Protein AF-D8Q9A6-F1 (afdb_monomer_lite)

Sequence (196 aa):
MPTKTSSRHLTTRQAVLAHVADAAHVALGASEAEQASKTTSPAKRRKKDLTESEIALRRAETARKRKDLSEKKLEDEKLETMNRLLKRKAGVGRGRKSAAAIAALAAGTPLGGESEVESAEREPEPATMYRWTSDANGIMFSVPLAVAPPEEAKPSQSKSCAVSGCAQPLKYRLVRDWTIGGCGLEHLRALEKGVV

Radius of gyration: 44.53 Å; chains: 1; bounding box: 81×49×144 Å

pLDDT: mean 72.41, std 19.14, range [34.25, 97.56]

Foldseek 3Di:
DDDDDDDDDDDPVRVVVVVVVPPPPPDPDDPDDPPPPPDDDDDDDPPDPDDPVRVVVVVVVVVVVVVVVVVVVVVVVVVVVVCCVVVVVVPVDDDDDPPVVVVCVVVPDDPDDDDPDDPPPPDPDFDQDWDWDQDPVGIDTDDTPVPPDPPPPPPPPQDAAPAPPGRHGFDDAAPVHRSHAHPDPVSRVCVVVVHD

InterPro domains:
  IPR006880 INO80 complex subunit B-like conserved region [PF04795] (54-144)
  IPR006880 INO80 complex subunit B-like conserved region [SM01406] (54-147)
  IPR029523 INO80 complex, subunit Ies2 [PTHR21561] (4-176)

Structure (mmCIF, N/CA/C/O backbone):
data_AF-D8Q9A6-F1
#
_entry.id   AF-D8Q9A6-F1
#
loop_
_atom_site.group_PDB
_atom_site.id
_atom_site.type_symbol
_atom_site.label_atom_id
_atom_site.label_alt_id
_atom_site.label_comp_id
_atom_site.label_asym_id
_atom_site.label_entity_id
_atom_site.label_seq_id
_atom_site.pdbx_PDB_ins_code
_atom_site.Cartn_x
_atom_site.Cartn_y
_atom_site.Cartn_z
_atom_site.occupancy
_atom_site.B_iso_or_equiv
_atom_site.auth_seq_id
_atom_site.auth_comp_id
_atom_site.auth_asym_id
_atom_site.auth_atom_id
_atom_site.pdbx_PDB_model_num
ATOM 1 N N . MET A 1 1 ? -4.238 -11.704 93.104 1.00 40.12 1 MET A N 1
ATOM 2 C CA . MET A 1 1 ? -3.402 -12.137 91.963 1.00 40.12 1 MET A CA 1
ATOM 3 C C . MET A 1 1 ? -4.140 -11.804 90.668 1.00 40.12 1 MET A C 1
ATOM 5 O O . MET A 1 1 ? -5.159 -12.435 90.423 1.00 40.12 1 MET A O 1
ATOM 9 N N . PRO A 1 2 ? -3.727 -10.789 89.889 1.00 47.72 2 PRO A N 1
ATOM 10 C CA . PRO A 1 2 ? -4.385 -10.459 88.624 1.00 47.72 2 PRO A CA 1
ATOM 11 C C . PRO A 1 2 ? -3.883 -11.360 87.483 1.00 47.72 2 PRO A C 1
ATOM 13 O O . PRO A 1 2 ? -2.680 -11.505 87.269 1.00 47.72 2 PRO A O 1
ATOM 16 N N . THR A 1 3 ? -4.808 -11.975 86.744 1.00 44.69 3 THR A N 1
ATOM 17 C CA . THR A 1 3 ? -4.522 -12.818 85.574 1.00 44.69 3 THR A CA 1
ATOM 18 C C . THR A 1 3 ? -4.203 -11.953 84.356 1.00 44.69 3 THR A C 1
ATOM 20 O O . THR A 1 3 ? -5.054 -11.214 83.863 1.00 44.69 3 THR A O 1
ATOM 23 N N . LYS A 1 4 ? -2.967 -12.053 83.866 1.00 47.12 4 LYS A N 1
ATOM 24 C CA . LYS A 1 4 ? -2.456 -11.340 82.689 1.00 47.12 4 LYS A CA 1
ATOM 25 C C . LYS A 1 4 ? -3.094 -11.916 81.418 1.00 47.12 4 LYS A C 1
ATOM 27 O O . LYS A 1 4 ? -2.793 -13.043 81.032 1.00 47.12 4 LYS A O 1
ATOM 32 N N . THR A 1 5 ? -3.976 -11.163 80.766 1.00 53.31 5 THR A N 1
ATOM 33 C CA . THR A 1 5 ? -4.514 -11.524 79.449 1.00 53.31 5 THR A CA 1
ATOM 34 C C . THR A 1 5 ? -3.424 -11.331 78.391 1.00 53.31 5 THR A C 1
ATOM 36 O O . THR A 1 5 ? -2.828 -10.264 78.255 1.00 53.31 5 THR A O 1
ATOM 39 N N . SER A 1 6 ? -3.104 -12.401 77.666 1.00 52.28 6 SER A N 1
ATOM 40 C CA . SER A 1 6 ? -2.143 -12.376 76.561 1.00 52.28 6 SER A CA 1
ATOM 41 C C . SER A 1 6 ? -2.801 -11.725 75.343 1.00 52.28 6 SER A C 1
ATOM 43 O O . SER A 1 6 ? -3.659 -12.333 74.699 1.00 52.28 6 SER A O 1
ATOM 45 N N . SER A 1 7 ? -2.428 -10.480 75.028 1.00 64.56 7 SER A N 1
ATOM 46 C CA . SER A 1 7 ? -2.828 -9.846 73.771 1.00 64.56 7 SER A CA 1
ATOM 47 C C . SER A 1 7 ? -2.061 -10.510 72.631 1.00 64.56 7 SER A C 1
ATOM 49 O O . SER A 1 7 ? -0.848 -10.333 72.498 1.00 64.56 7 SER A O 1
A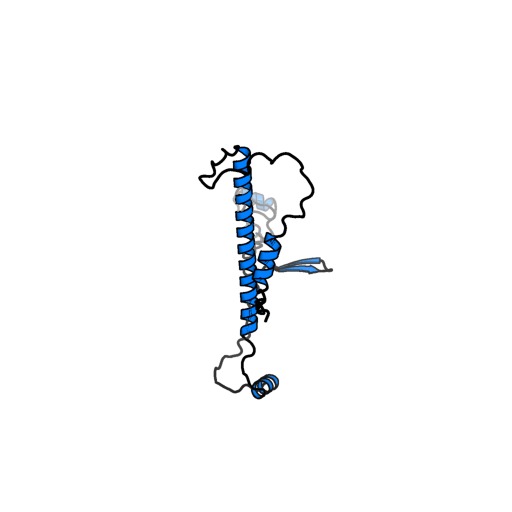TOM 51 N N . ARG A 1 8 ? -2.748 -11.301 71.808 1.00 72.00 8 ARG A N 1
ATOM 52 C CA . ARG A 1 8 ? -2.144 -11.842 70.589 1.00 72.00 8 ARG A CA 1
ATOM 53 C C . ARG A 1 8 ? -1.919 -10.687 69.615 1.00 72.00 8 ARG A C 1
ATOM 55 O O . ARG A 1 8 ? -2.858 -9.960 69.301 1.00 72.00 8 ARG A O 1
ATOM 62 N N . HIS A 1 9 ? -0.683 -10.520 69.156 1.00 73.62 9 HIS A N 1
ATOM 63 C CA . HIS A 1 9 ? -0.341 -9.528 68.140 1.00 73.62 9 HIS A CA 1
ATOM 64 C C . HIS A 1 9 ? -1.118 -9.825 66.852 1.00 73.62 9 HIS A C 1
ATOM 66 O O . HIS A 1 9 ? -1.016 -10.919 66.293 1.00 73.62 9 HIS A O 1
ATOM 72 N N . LEU A 1 10 ? -1.929 -8.865 66.407 1.00 83.00 10 LEU A N 1
ATOM 73 C CA . LEU A 1 10 ? -2.690 -8.977 65.168 1.00 83.00 10 LEU A CA 1
ATOM 74 C C . LEU A 1 10 ? -1.741 -8.932 63.972 1.00 83.00 10 LEU A C 1
ATOM 76 O O . LEU A 1 10 ? -0.826 -8.114 63.905 1.00 83.00 10 LEU A O 1
ATOM 80 N N . THR A 1 11 ? -1.987 -9.810 63.005 1.00 84.44 11 THR A N 1
ATOM 81 C CA . THR A 1 11 ? -1.283 -9.763 61.719 1.00 84.44 11 THR A CA 1
ATOM 82 C C . THR A 1 11 ? -1.690 -8.506 60.946 1.00 84.44 11 THR A C 1
ATOM 84 O O . THR A 1 11 ? -2.808 -8.010 61.099 1.00 84.44 11 THR A O 1
ATOM 87 N N . THR A 1 12 ? -0.822 -8.004 60.063 1.00 78.38 12 THR A N 1
ATOM 88 C CA . THR A 1 12 ? -1.047 -6.766 59.290 1.00 78.38 12 THR A CA 1
ATOM 89 C C . THR A 1 12 ? -2.408 -6.745 58.587 1.00 78.38 12 THR A C 1
ATOM 91 O O . THR A 1 12 ? -3.107 -5.737 58.601 1.00 78.38 12 THR A O 1
ATOM 94 N N . ARG A 1 13 ? -2.843 -7.888 58.039 1.00 74.56 13 ARG A N 1
ATOM 95 C CA . ARG A 1 13 ? -4.148 -8.028 57.375 1.00 74.56 13 ARG A CA 1
ATOM 96 C C . ARG A 1 13 ? -5.331 -7.885 58.341 1.00 74.56 13 ARG A C 1
ATOM 98 O O . ARG A 1 13 ? -6.354 -7.326 57.960 1.00 74.56 13 ARG A O 1
ATOM 105 N N . GLN A 1 14 ? -5.205 -8.381 59.571 1.00 81.44 14 GLN A N 1
ATOM 106 C CA . GLN A 1 14 ? -6.255 -8.270 60.588 1.00 81.44 14 GLN A CA 1
ATOM 107 C C . GLN A 1 14 ? -6.357 -6.844 61.145 1.00 81.44 14 GLN A C 1
ATOM 109 O O . GLN A 1 14 ? -7.465 -6.361 61.352 1.00 81.44 14 GLN A O 1
ATOM 114 N N . ALA A 1 15 ? -5.227 -6.152 61.315 1.00 79.50 15 ALA A N 1
ATOM 115 C CA . ALA A 1 15 ? -5.211 -4.753 61.744 1.00 79.50 15 ALA A CA 1
ATOM 116 C C . ALA A 1 15 ? -5.882 -3.825 60.712 1.00 79.50 15 ALA A C 1
ATOM 118 O O . ALA A 1 15 ? -6.693 -2.978 61.073 1.00 79.50 15 ALA A O 1
ATOM 119 N N . VAL A 1 16 ? -5.616 -4.035 59.417 1.00 78.31 16 VAL A N 1
ATOM 120 C CA . VAL A 1 16 ? -6.246 -3.262 58.332 1.00 78.31 16 VAL A CA 1
ATOM 121 C C . VAL A 1 16 ? -7.763 -3.465 58.298 1.00 78.31 16 VAL A C 1
ATOM 123 O O . VAL A 1 16 ? -8.505 -2.496 58.174 1.00 78.31 16 VAL A O 1
ATOM 126 N N . LEU A 1 17 ? -8.246 -4.702 58.453 1.00 74.75 17 LEU A N 1
ATOM 127 C CA . LEU A 1 17 ? -9.688 -4.976 58.484 1.00 74.75 17 LEU A CA 1
ATOM 128 C C . LEU A 1 17 ? -10.384 -4.344 59.699 1.00 74.75 17 LEU A C 1
ATOM 130 O O . LEU A 1 17 ? -11.515 -3.885 59.565 1.00 74.75 17 LEU A O 1
ATOM 134 N N . ALA A 1 18 ? -9.713 -4.282 60.852 1.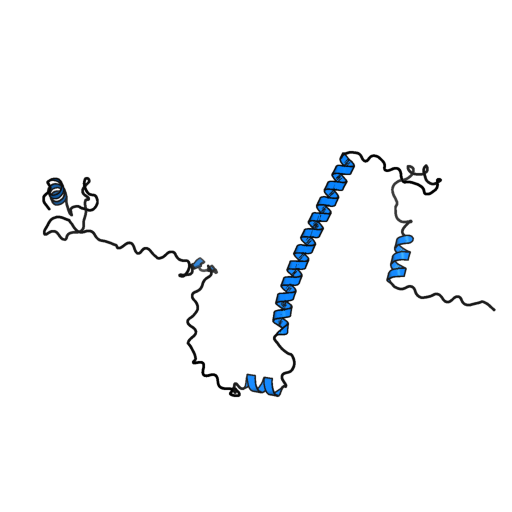00 74.25 18 ALA A N 1
ATOM 135 C CA . ALA A 1 18 ? -10.239 -3.610 62.039 1.00 74.25 18 ALA A CA 1
ATOM 136 C C . ALA A 1 18 ? -10.353 -2.089 61.832 1.00 74.25 18 ALA A C 1
ATOM 138 O O . ALA A 1 18 ? -11.397 -1.511 62.115 1.00 74.25 18 ALA A O 1
ATOM 139 N N . HIS A 1 19 ? -9.337 -1.454 61.236 1.00 68.56 19 HIS A N 1
ATOM 140 C CA . HIS A 1 19 ? -9.386 -0.023 60.911 1.00 68.56 19 HIS A CA 1
ATOM 141 C C . HIS A 1 19 ? -10.466 0.337 59.882 1.00 68.56 19 HIS A C 1
ATOM 143 O O . HIS A 1 19 ? -11.046 1.417 59.958 1.00 68.56 19 HIS A O 1
ATOM 149 N N . VAL A 1 20 ? -10.770 -0.557 58.937 1.00 65.75 20 VAL A N 1
ATOM 150 C CA . VAL A 1 20 ? -11.849 -0.343 57.956 1.00 65.75 20 VAL A CA 1
ATOM 151 C C . VAL A 1 20 ? -13.237 -0.458 58.599 1.00 65.75 20 VAL A C 1
ATOM 153 O O . VAL A 1 20 ? -14.161 0.223 58.163 1.00 65.75 20 VAL A O 1
ATOM 156 N N . ALA A 1 21 ? -13.394 -1.278 59.642 1.00 61.78 21 ALA A N 1
ATOM 157 C CA . ALA A 1 21 ? -14.661 -1.411 60.361 1.00 61.78 21 ALA A CA 1
ATOM 158 C C . ALA A 1 21 ? -14.969 -0.208 61.280 1.00 61.78 21 ALA A C 1
ATOM 160 O O . ALA A 1 21 ? -16.141 0.104 61.473 1.00 61.78 21 ALA A O 1
ATOM 161 N N . ASP A 1 22 ? -13.943 0.486 61.787 1.00 52.94 22 ASP A N 1
ATOM 162 C CA . ASP A 1 22 ? -14.079 1.648 62.688 1.00 52.94 22 ASP A CA 1
ATOM 163 C C . ASP A 1 22 ? -14.126 3.014 61.973 1.00 52.94 22 ASP A C 1
ATOM 165 O O . ASP A 1 22 ? -14.318 4.052 62.607 1.00 52.94 22 ASP A O 1
ATOM 169 N N . ALA A 1 23 ? -14.007 3.055 60.642 1.00 57.72 23 ALA A N 1
ATOM 170 C CA . ALA A 1 23 ? -14.047 4.290 59.849 1.00 57.72 23 ALA A CA 1
ATOM 171 C C . ALA A 1 23 ? -15.465 4.898 59.703 1.00 57.72 23 ALA A C 1
ATOM 173 O O . ALA A 1 23 ? -15.797 5.499 58.683 1.00 57.72 23 ALA A O 1
ATOM 174 N N . ALA A 1 24 ? -16.315 4.760 60.723 1.00 57.88 24 ALA A N 1
ATOM 175 C CA . ALA A 1 24 ? -17.685 5.272 60.749 1.00 57.88 24 ALA A CA 1
ATOM 176 C C . ALA A 1 24 ? -17.805 6.740 61.220 1.00 57.88 24 ALA A C 1
ATOM 178 O O . ALA A 1 24 ? -18.918 7.228 61.394 1.00 57.88 24 ALA A O 1
ATOM 179 N N . HIS A 1 25 ? -16.694 7.465 61.412 1.00 52.44 25 HIS A N 1
ATOM 180 C CA . HIS A 1 25 ? -16.712 8.803 62.029 1.00 52.44 25 HIS A CA 1
ATOM 181 C C . HIS A 1 25 ? -16.153 9.960 61.183 1.00 52.44 25 HIS A C 1
ATOM 183 O O . HIS A 1 25 ? -16.013 11.065 61.699 1.00 52.44 25 HIS A O 1
ATOM 189 N N . VAL A 1 26 ? -15.903 9.776 59.881 1.00 53.00 26 VAL A N 1
ATOM 190 C CA . VAL A 1 26 ? -15.543 10.898 58.987 1.00 53.00 26 VAL A CA 1
ATOM 191 C C . VAL A 1 26 ? -16.448 10.917 57.756 1.00 53.00 26 VAL A C 1
ATOM 193 O O . VAL A 1 26 ? -16.057 10.552 56.653 1.00 53.00 26 VAL A O 1
ATOM 196 N N . ALA A 1 27 ? -17.687 11.354 57.964 1.00 45.69 27 ALA A N 1
ATOM 197 C CA . ALA A 1 27 ? -18.563 11.852 56.911 1.00 45.69 27 ALA A CA 1
ATOM 198 C C . ALA A 1 27 ? -19.368 13.027 57.485 1.00 45.69 27 ALA A C 1
ATOM 200 O O . ALA A 1 27 ? -20.416 12.847 58.099 1.00 45.69 27 ALA A O 1
ATOM 201 N N . LEU A 1 28 ? -18.837 14.241 57.335 1.00 44.66 28 LEU A N 1
ATOM 202 C CA . LEU A 1 28 ? -19.598 15.471 57.534 1.00 44.66 28 LEU A CA 1
ATOM 203 C C . LEU A 1 28 ? -20.289 15.810 56.210 1.00 44.66 28 LEU A C 1
ATOM 205 O O . LEU A 1 28 ? -19.609 16.097 55.227 1.00 44.66 28 LEU A O 1
ATOM 209 N N . GLY A 1 29 ? -21.626 15.779 56.200 1.00 39.69 29 GLY A N 1
ATOM 210 C CA . GLY A 1 29 ? -22.439 16.359 55.126 1.00 39.69 29 GLY A CA 1
ATOM 211 C C . GLY A 1 29 ? -23.649 15.530 54.694 1.00 39.69 29 GLY A C 1
ATOM 212 O O . GLY A 1 29 ? -23.619 14.967 53.608 1.00 39.69 29 GLY A O 1
ATOM 213 N N . ALA A 1 30 ? -24.691 15.469 55.533 1.00 39.19 30 ALA A N 1
ATOM 214 C CA . ALA A 1 30 ? -26.118 15.381 55.165 1.00 39.19 30 ALA A CA 1
ATOM 215 C C . ALA A 1 30 ? -26.929 15.032 56.423 1.00 39.19 30 ALA A C 1
ATOM 217 O O . ALA A 1 30 ? -27.135 13.866 56.763 1.00 39.19 30 ALA A O 1
ATOM 218 N N . SER A 1 31 ? -27.339 16.058 57.158 1.00 44.91 31 SER A N 1
ATOM 219 C CA . SER A 1 31 ? -28.266 15.936 58.273 1.00 44.91 31 SER A CA 1
ATOM 220 C C . SER A 1 31 ? -29.674 15.549 57.771 1.00 44.91 31 SER A C 1
ATOM 222 O O . SER A 1 31 ? -30.119 15.987 56.715 1.00 44.91 31 SER A O 1
ATOM 224 N N . GLU A 1 32 ? -30.362 14.716 58.562 1.00 41.66 32 GLU A N 1
ATOM 225 C CA . GLU A 1 32 ? -31.830 14.718 58.758 1.00 41.66 32 GLU A CA 1
ATOM 226 C C . GLU A 1 32 ? -32.787 13.935 57.831 1.00 41.66 32 GLU A C 1
ATOM 228 O O . GLU A 1 32 ? -33.990 13.995 58.068 1.00 41.66 32 GLU A O 1
ATOM 233 N N . ALA A 1 33 ? -32.340 13.095 56.888 1.00 39.03 33 ALA A N 1
ATOM 234 C CA . ALA A 1 33 ? -33.282 12.326 56.038 1.00 39.03 33 ALA A CA 1
ATOM 235 C C . ALA A 1 33 ? -33.427 10.809 56.328 1.00 39.03 33 ALA A C 1
ATOM 237 O O . ALA A 1 33 ? -34.293 10.167 55.738 1.00 39.03 33 ALA A O 1
ATOM 238 N N . GLU A 1 34 ? -32.644 10.201 57.230 1.00 39.91 34 GLU A N 1
ATOM 239 C CA . GLU A 1 34 ? -32.650 8.730 57.425 1.00 39.91 34 GLU A CA 1
ATOM 240 C C . GLU A 1 34 ? -32.836 8.260 58.885 1.00 39.91 34 GLU A C 1
ATOM 242 O O . GLU A 1 34 ? -32.292 7.242 59.308 1.00 39.91 34 GLU A O 1
ATOM 247 N N . GLN A 1 35 ? -33.663 8.951 59.676 1.00 41.34 35 GLN A N 1
ATOM 248 C CA . GLN A 1 35 ? -34.130 8.456 60.985 1.00 41.34 35 GLN A CA 1
ATOM 249 C C . GLN A 1 35 ? -35.550 7.863 60.905 1.00 41.34 35 GLN A C 1
ATOM 251 O O . GLN A 1 35 ? -36.431 8.244 61.665 1.00 41.34 35 GLN A O 1
ATOM 256 N N . ALA A 1 36 ? -35.806 6.938 59.971 1.00 44.62 36 ALA A N 1
ATOM 257 C CA . ALA A 1 36 ? -37.128 6.294 59.866 1.00 44.62 36 ALA A CA 1
ATOM 258 C C . ALA A 1 36 ? -37.126 4.801 59.481 1.00 44.62 36 ALA A C 1
ATOM 260 O O . ALA A 1 36 ? -38.184 4.254 59.186 1.00 44.62 36 ALA A O 1
ATOM 261 N N . SER A 1 37 ? -35.987 4.096 59.471 1.00 48.34 37 SER A N 1
ATOM 262 C CA . SER A 1 37 ? -35.978 2.698 58.985 1.00 48.34 37 SER A CA 1
ATOM 263 C C . SER A 1 37 ? -35.098 1.709 59.753 1.00 48.34 37 SER A C 1
ATOM 265 O O . SER A 1 37 ? -34.953 0.561 59.332 1.00 48.34 37 SER A O 1
ATOM 267 N N . LYS A 1 38 ? -34.545 2.088 60.911 1.00 46.34 38 LYS A N 1
ATOM 268 C CA . LYS A 1 38 ? -33.627 1.225 61.672 1.00 46.34 38 LYS A CA 1
ATOM 269 C C . LYS A 1 38 ? -34.277 0.533 62.874 1.00 46.34 38 LYS A C 1
ATOM 271 O O . LYS A 1 38 ? -33.692 0.519 63.945 1.00 46.34 38 LYS A O 1
ATOM 276 N N . THR A 1 39 ? -35.450 -0.079 62.700 1.00 44.44 39 THR A N 1
ATOM 277 C CA . THR A 1 39 ? -36.029 -1.020 63.685 1.00 44.44 39 THR A CA 1
ATOM 278 C C . THR A 1 39 ? -36.953 -2.072 63.046 1.00 44.44 39 THR A C 1
ATOM 280 O O . THR A 1 39 ? -38.112 -2.186 63.427 1.00 44.44 39 THR A O 1
ATOM 283 N N . THR A 1 40 ? -36.493 -2.914 62.104 1.00 40.34 40 THR A N 1
ATOM 284 C CA . THR A 1 40 ? -37.126 -4.246 61.914 1.00 40.34 40 THR A CA 1
ATOM 285 C C . THR A 1 40 ? -36.191 -5.287 61.273 1.00 40.34 40 THR A C 1
ATOM 287 O O . THR A 1 40 ? -35.406 -4.985 60.381 1.00 40.34 40 THR A O 1
ATOM 290 N N . SER A 1 41 ? -36.306 -6.513 61.789 1.00 35.53 41 SER A N 1
ATOM 291 C CA . SER A 1 41 ? -35.570 -7.773 61.578 1.00 35.53 41 SER A CA 1
ATOM 292 C C . SER A 1 41 ? -35.212 -8.225 60.138 1.00 35.53 41 SER A C 1
ATOM 294 O O . SER A 1 41 ? -35.770 -7.736 59.155 1.00 35.53 41 SER A O 1
ATOM 296 N N . PRO A 1 42 ? -34.313 -9.230 59.987 1.00 45.97 42 PRO A N 1
ATOM 297 C CA . PRO A 1 42 ? -33.709 -9.629 58.721 1.00 45.97 42 PRO A CA 1
ATOM 298 C C . PRO A 1 42 ? -34.569 -10.668 57.987 1.00 45.97 42 PRO A C 1
ATOM 300 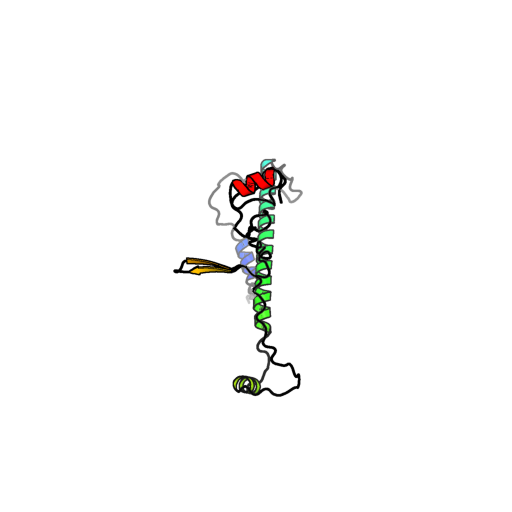O O . PRO A 1 42 ? -34.394 -11.869 58.153 1.00 45.97 42 PRO A O 1
ATOM 303 N N . ALA A 1 43 ? -35.479 -10.233 57.118 1.00 44.16 43 ALA A N 1
ATOM 304 C CA . ALA A 1 43 ? -36.093 -11.133 56.141 1.00 44.16 43 ALA A CA 1
ATOM 305 C C . ALA A 1 43 ? -36.525 -10.375 54.880 1.00 44.16 43 ALA A C 1
ATOM 307 O O . ALA A 1 43 ? -37.323 -9.450 54.936 1.00 44.16 43 ALA A O 1
ATOM 308 N N . LYS A 1 44 ? -35.986 -10.811 53.732 1.00 48.53 44 LYS A N 1
ATOM 309 C CA . LYS A 1 44 ? -36.302 -10.370 52.359 1.00 48.53 44 LYS A CA 1
ATOM 310 C C . LYS A 1 44 ? -36.259 -8.853 52.132 1.00 48.53 44 LYS A C 1
ATOM 312 O O . LYS A 1 44 ? -37.267 -8.156 52.177 1.00 48.53 44 LYS A O 1
ATOM 317 N N . ARG A 1 45 ? -35.089 -8.379 51.690 1.00 54.28 45 ARG A N 1
ATOM 318 C CA . ARG A 1 45 ? -34.958 -7.108 50.962 1.00 54.28 45 ARG A CA 1
ATOM 319 C C . ARG A 1 45 ? -35.889 -7.142 49.742 1.00 54.28 45 ARG A C 1
ATOM 321 O O . ARG A 1 45 ? -35.577 -7.782 48.737 1.00 54.28 45 ARG A O 1
ATOM 328 N N . ARG A 1 46 ? -37.047 -6.490 49.854 1.00 56.44 46 ARG A N 1
ATOM 329 C CA . ARG A 1 46 ? -37.911 -6.129 48.726 1.00 56.44 46 ARG A CA 1
ATOM 330 C C . ARG A 1 46 ? -37.045 -5.295 47.781 1.00 56.44 46 ARG A C 1
ATOM 332 O O . ARG A 1 46 ? -36.531 -4.250 48.174 1.00 56.44 46 ARG A O 1
ATOM 339 N N . LYS A 1 47 ? -36.772 -5.820 46.587 1.00 63.22 47 LYS A N 1
ATOM 340 C CA . LYS A 1 47 ? -36.041 -5.082 45.555 1.00 63.22 47 LYS A CA 1
ATOM 341 C C . LYS A 1 47 ? -36.957 -3.935 45.142 1.00 63.22 47 LYS A C 1
ATOM 343 O O . LYS A 1 47 ? -38.077 -4.197 44.728 1.00 63.22 47 LYS A O 1
ATOM 348 N N . LYS A 1 48 ? -36.511 -2.699 45.361 1.00 72.38 48 LYS A N 1
ATOM 349 C CA . LYS A 1 48 ? -37.156 -1.511 44.800 1.00 72.38 48 LYS A CA 1
ATOM 350 C C . LYS A 1 48 ? -37.128 -1.682 43.280 1.00 72.38 48 LYS A C 1
ATOM 352 O O . LYS A 1 48 ? -36.072 -2.047 42.756 1.00 72.38 48 LYS A O 1
ATOM 357 N N . ASP A 1 49 ? -38.264 -1.495 42.616 1.00 66.62 49 ASP A N 1
ATOM 358 C CA . ASP A 1 49 ? -38.322 -1.481 41.157 1.00 66.62 49 ASP A CA 1
ATOM 359 C C . ASP A 1 49 ? -37.466 -0.301 40.690 1.00 66.62 49 ASP A C 1
ATOM 361 O O . ASP A 1 49 ? -37.820 0.860 40.884 1.00 66.62 49 ASP A O 1
ATOM 365 N N . LEU A 1 50 ? -36.257 -0.613 40.215 1.00 62.00 50 LEU A N 1
ATOM 366 C CA . LEU A 1 50 ? -35.290 0.380 39.758 1.00 62.00 50 LEU A CA 1
ATOM 367 C C . LEU A 1 50 ? -35.887 1.086 38.544 1.00 62.00 50 LEU A C 1
ATOM 369 O O . LEU A 1 50 ? -36.406 0.431 37.636 1.00 62.00 50 LEU A O 1
ATOM 373 N N . THR A 1 51 ? -35.788 2.410 38.524 1.00 80.69 51 THR A N 1
ATOM 374 C CA . THR A 1 51 ? -36.188 3.212 37.368 1.00 80.69 51 THR A CA 1
ATOM 375 C C . THR A 1 51 ? -35.405 2.759 36.129 1.00 80.69 51 THR A C 1
ATOM 377 O O . THR A 1 51 ? -34.268 2.284 36.221 1.00 80.69 51 THR A O 1
ATOM 380 N N . GLU A 1 52 ? -36.003 2.875 34.942 1.00 80.12 52 GLU A N 1
ATOM 381 C CA . GLU A 1 52 ? -35.357 2.460 33.686 1.00 80.12 52 GLU A CA 1
ATOM 382 C C . GLU A 1 52 ? -33.982 3.133 33.493 1.00 80.12 52 GLU A C 1
ATOM 384 O O . GLU A 1 52 ? -33.030 2.507 33.017 1.00 80.12 52 GLU A O 1
ATOM 389 N N . SER A 1 53 ? -33.844 4.372 33.974 1.00 78.81 53 SER A N 1
ATOM 390 C CA . SER A 1 53 ? -32.594 5.133 33.994 1.00 78.81 53 SER A CA 1
ATOM 391 C C . SER A 1 53 ? -31.523 4.514 34.903 1.00 78.81 53 SER A C 1
ATOM 393 O O . SER A 1 53 ? -30.369 4.396 34.492 1.00 78.81 53 SER A O 1
ATOM 395 N N . GLU A 1 54 ? -31.870 4.044 36.101 1.00 83.12 54 GLU A N 1
ATOM 396 C CA . GLU A 1 54 ? -30.934 3.363 37.007 1.00 83.12 54 GLU A CA 1
ATOM 397 C C . GLU A 1 54 ? -30.464 2.012 36.447 1.00 83.12 54 GLU A C 1
ATOM 399 O O . GLU A 1 54 ? -29.292 1.641 36.583 1.00 83.12 54 GLU A O 1
ATOM 404 N N . ILE A 1 55 ? -31.348 1.281 35.759 1.00 83.38 55 ILE A N 1
ATOM 405 C CA . ILE A 1 55 ? -30.991 0.030 35.074 1.00 83.38 55 ILE A CA 1
ATOM 406 C C . ILE A 1 55 ? -30.035 0.316 33.909 1.00 83.38 55 ILE A C 1
ATOM 408 O O . ILE A 1 55 ? -29.048 -0.410 33.737 1.00 83.38 55 ILE A O 1
ATOM 412 N N . ALA A 1 56 ? -30.286 1.373 33.133 1.00 82.50 56 ALA A N 1
ATOM 413 C CA . ALA A 1 56 ? -29.407 1.800 32.048 1.00 82.50 56 ALA A CA 1
ATOM 414 C C . ALA A 1 56 ? -28.017 2.202 32.566 1.00 82.50 56 ALA A C 1
ATOM 416 O O . ALA A 1 56 ? -27.007 1.739 32.030 1.00 82.50 56 ALA A O 1
ATOM 417 N N . LEU A 1 57 ? -27.948 2.965 33.662 1.00 85.12 57 LEU A N 1
ATOM 418 C CA . LEU A 1 57 ? -26.684 3.344 34.299 1.00 85.12 57 LEU A CA 1
ATOM 419 C C . LEU A 1 57 ? -25.910 2.121 34.799 1.00 85.12 57 LEU A C 1
ATOM 421 O O . LEU A 1 57 ? -24.715 1.992 34.535 1.00 85.12 57 LEU A O 1
ATOM 425 N N . ARG A 1 58 ? -26.589 1.158 35.429 1.00 85.06 58 ARG A N 1
ATOM 426 C CA . ARG A 1 58 ? -25.954 -0.082 35.899 1.00 85.06 58 ARG A CA 1
ATOM 427 C C . ARG A 1 58 ? -25.445 -0.958 34.747 1.00 85.06 58 ARG A C 1
ATOM 429 O O . ARG A 1 58 ? -24.389 -1.589 34.856 1.00 85.06 58 ARG A O 1
ATOM 436 N N . ARG A 1 59 ? -26.160 -0.999 33.618 1.00 91.06 59 ARG A N 1
ATOM 437 C CA . ARG A 1 59 ? -25.703 -1.678 32.390 1.00 91.06 59 ARG A CA 1
ATOM 438 C C . ARG A 1 59 ? -24.502 -0.965 31.764 1.00 91.06 59 ARG A C 1
ATOM 440 O O . ARG A 1 59 ? -23.547 -1.632 31.375 1.00 91.06 59 ARG A O 1
ATOM 447 N N . ALA A 1 60 ? -24.500 0.365 31.728 1.00 88.56 60 ALA A N 1
ATOM 448 C CA . ALA A 1 60 ? -23.375 1.149 31.225 1.00 88.56 60 ALA A CA 1
ATOM 449 C C . ALA A 1 60 ? -22.121 0.989 32.103 1.00 88.56 60 ALA A C 1
ATOM 451 O O . ALA A 1 60 ? -21.024 0.785 31.586 1.00 88.56 60 ALA A O 1
ATOM 452 N N . GLU A 1 61 ? -22.277 1.003 33.427 1.00 92.69 61 GLU A N 1
ATOM 453 C CA . GLU A 1 61 ? -21.171 0.817 34.368 1.00 92.69 61 GLU A CA 1
ATOM 454 C C . GLU A 1 61 ? -20.577 -0.598 34.269 1.00 92.69 61 GLU A C 1
ATOM 456 O O . GLU A 1 61 ? -19.359 -0.767 34.232 1.00 92.69 61 GLU A O 1
ATOM 461 N N . THR A 1 62 ? -21.419 -1.632 34.158 1.00 91.62 62 THR A N 1
ATOM 462 C CA . THR A 1 62 ? -20.936 -3.009 33.943 1.00 91.62 62 THR A CA 1
ATOM 463 C C . THR A 1 62 ? -20.273 -3.186 32.579 1.00 91.62 62 THR A C 1
ATOM 465 O O . THR A 1 62 ? -19.291 -3.920 32.485 1.00 91.62 62 THR A O 1
ATOM 468 N N . ALA A 1 63 ? -20.746 -2.496 31.538 1.00 92.19 63 ALA A N 1
ATOM 469 C CA . ALA A 1 63 ? -20.091 -2.479 30.235 1.00 92.19 63 ALA A CA 1
ATOM 470 C C . ALA A 1 63 ? -18.706 -1.818 30.298 1.00 92.19 63 ALA A C 1
ATOM 472 O O . ALA A 1 63 ? -17.761 -2.374 29.744 1.00 92.19 63 ALA A O 1
ATOM 473 N N . ARG A 1 64 ? -18.560 -0.694 31.016 1.00 93.25 64 ARG A N 1
ATOM 474 C CA . ARG A 1 64 ? -17.252 -0.059 31.260 1.00 93.25 64 ARG A CA 1
ATOM 475 C C . ARG A 1 64 ? -16.312 -0.997 32.009 1.00 93.25 64 ARG A C 1
ATOM 477 O O . ARG A 1 64 ? -15.271 -1.345 31.476 1.00 93.25 64 ARG A O 1
ATOM 484 N N . LYS A 1 65 ? -16.753 -1.556 33.141 1.00 96.31 65 LYS A N 1
ATOM 485 C CA . LYS A 1 65 ? -15.956 -2.526 33.914 1.00 96.31 65 LYS A CA 1
ATOM 486 C C . LYS A 1 65 ? -15.502 -3.720 33.074 1.00 96.31 65 LYS A C 1
ATOM 488 O O . LYS A 1 65 ? -14.388 -4.197 33.245 1.00 96.31 65 LYS A O 1
ATOM 493 N N . ARG A 1 66 ? -16.349 -4.229 32.171 1.00 94.38 66 ARG A N 1
ATOM 494 C CA . ARG A 1 66 ? -15.972 -5.324 31.262 1.00 94.38 66 ARG A CA 1
ATOM 495 C C . ARG A 1 66 ? -14.903 -4.899 30.254 1.00 94.38 66 ARG A C 1
ATOM 497 O O . ARG A 1 66 ? -13.990 -5.687 30.027 1.00 94.38 66 ARG A O 1
ATOM 504 N N . LYS A 1 67 ? -15.006 -3.693 29.685 1.00 95.81 67 LYS A N 1
ATOM 505 C CA . LYS A 1 67 ? -13.997 -3.135 28.771 1.00 95.81 67 LYS A CA 1
ATOM 506 C C . LYS A 1 67 ? -12.665 -2.923 29.487 1.00 95.81 67 LYS A C 1
ATOM 508 O O . LYS A 1 67 ? -11.673 -3.499 29.054 1.00 95.81 67 LYS A O 1
ATOM 513 N N . ASP A 1 68 ? -12.676 -2.264 30.642 1.00 96.25 68 ASP A N 1
ATOM 514 C CA . ASP A 1 68 ? -11.471 -2.006 31.441 1.00 96.25 68 ASP A CA 1
ATOM 515 C C . ASP A 1 68 ? -10.777 -3.319 31.848 1.00 96.25 68 ASP A C 1
ATOM 517 O O . ASP A 1 68 ? -9.558 -3.452 31.776 1.00 96.25 68 ASP A O 1
ATOM 521 N N . LEU A 1 69 ? -11.555 -4.343 32.230 1.00 95.88 69 LEU A N 1
ATOM 522 C CA . LEU A 1 69 ? -11.014 -5.671 32.538 1.00 95.88 69 LEU A CA 1
ATOM 523 C C . LEU A 1 69 ? -10.423 -6.370 31.309 1.00 95.88 69 LEU A C 1
ATOM 525 O O . LEU A 1 69 ? -9.451 -7.108 31.454 1.00 95.88 69 LEU A O 1
ATOM 529 N N . SER A 1 70 ? -11.012 -6.196 30.124 1.00 95.75 70 SER A N 1
ATOM 530 C CA . SER A 1 70 ? -10.463 -6.768 28.890 1.00 95.75 70 SER A CA 1
ATOM 531 C C . SER A 1 70 ? -9.188 -6.059 28.438 1.00 95.75 70 SER A C 1
ATOM 533 O O . SER A 1 70 ? -8.241 -6.731 28.043 1.00 95.75 70 SER A O 1
ATOM 535 N N . GLU A 1 71 ? -9.130 -4.733 28.569 1.00 94.69 71 GLU A N 1
ATOM 536 C CA . GLU A 1 71 ? -7.944 -3.934 28.255 1.00 94.69 71 GLU A CA 1
ATOM 537 C C . GLU A 1 71 ? -6.800 -4.276 29.206 1.00 94.69 71 GLU A C 1
ATOM 539 O O . GLU A 1 71 ? -5.708 -4.602 28.748 1.00 94.69 71 GLU A O 1
ATOM 544 N N . LYS A 1 72 ? -7.078 -4.357 30.513 1.00 97.31 72 LYS A N 1
ATOM 545 C CA . LYS A 1 72 ? -6.085 -4.777 31.505 1.00 97.31 72 LYS A CA 1
ATOM 546 C C . LYS A 1 72 ? -5.532 -6.178 31.230 1.00 97.31 72 LYS A C 1
ATOM 548 O O . LYS A 1 72 ? -4.327 -6.378 31.303 1.00 97.31 72 LYS A O 1
ATOM 553 N N . LYS A 1 73 ? -6.385 -7.148 30.875 1.00 97.56 73 LYS A N 1
ATOM 554 C CA . LYS A 1 73 ? -5.924 -8.498 30.496 1.00 97.56 73 LYS A CA 1
ATOM 555 C C . LYS A 1 73 ? -5.013 -8.468 29.272 1.00 97.56 73 LYS A C 1
ATOM 557 O O . LYS A 1 73 ? -3.996 -9.146 29.254 1.00 97.56 73 LYS A O 1
ATOM 562 N N . LEU A 1 74 ? -5.360 -7.663 28.273 1.00 96.56 74 LEU A N 1
ATOM 563 C CA . LEU A 1 74 ? -4.573 -7.521 27.053 1.00 96.56 74 LEU A CA 1
ATOM 564 C C . LEU A 1 74 ? -3.226 -6.823 27.320 1.00 96.56 74 LEU A C 1
ATOM 566 O O . LEU A 1 74 ? -2.217 -7.168 26.708 1.00 96.56 74 LEU A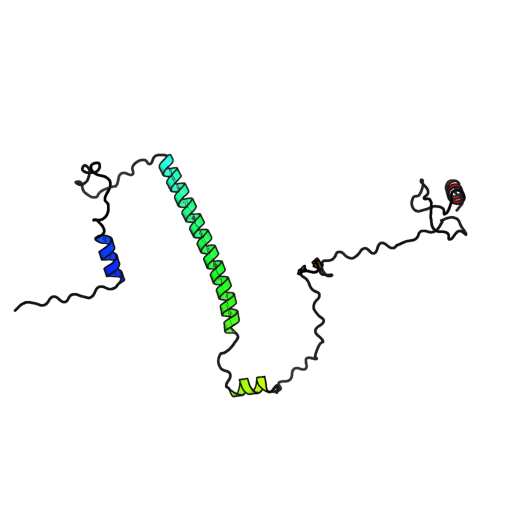 O 1
ATOM 570 N N . GLU A 1 75 ? -3.179 -5.861 28.241 1.00 96.50 75 GLU A N 1
ATOM 571 C CA . GLU A 1 75 ? -1.934 -5.257 28.728 1.00 96.50 75 GLU A CA 1
ATOM 572 C C . GLU A 1 75 ? -1.076 -6.256 29.509 1.00 96.50 75 GLU A C 1
ATOM 574 O O . GLU A 1 75 ? 0.119 -6.360 29.240 1.00 96.50 75 GLU A O 1
ATOM 579 N N . ASP A 1 76 ? -1.676 -7.041 30.405 1.00 95.88 76 ASP A N 1
ATOM 580 C CA . ASP A 1 76 ? -0.983 -8.093 31.151 1.00 95.88 76 ASP A CA 1
ATOM 581 C C . ASP A 1 76 ? -0.396 -9.154 30.196 1.00 95.88 76 ASP A C 1
ATOM 583 O O . ASP A 1 76 ? 0.763 -9.536 30.346 1.00 95.88 76 ASP A O 1
ATOM 587 N N . GLU A 1 77 ? -1.123 -9.559 29.148 1.00 96.44 77 GLU A N 1
ATOM 588 C CA . GLU A 1 77 ? -0.625 -10.457 28.093 1.00 96.44 77 GLU A CA 1
ATOM 589 C C . GLU A 1 77 ? 0.532 -9.831 27.290 1.00 96.44 77 GLU A C 1
ATOM 591 O O . GLU A 1 77 ? 1.537 -10.489 26.996 1.00 96.44 77 GLU A O 1
ATOM 596 N N . LYS A 1 78 ? 0.452 -8.535 26.957 1.00 97.19 78 LYS A N 1
ATOM 597 C CA . LYS A 1 78 ? 1.563 -7.802 26.319 1.00 97.19 78 LYS A CA 1
ATOM 598 C C . LYS A 1 78 ? 2.799 -7.756 27.221 1.00 97.19 78 LYS A C 1
ATOM 600 O O . LYS A 1 78 ? 3.917 -7.953 26.746 1.00 97.19 78 LYS A O 1
ATOM 605 N N . LEU A 1 79 ? 2.621 -7.523 28.518 1.00 95.94 79 LEU A N 1
ATOM 606 C CA . LEU A 1 79 ? 3.720 -7.516 29.483 1.00 95.94 79 LEU A CA 1
ATOM 607 C C . LEU A 1 79 ? 4.284 -8.922 29.702 1.00 95.94 79 LEU A C 1
ATOM 609 O O . LEU A 1 79 ? 5.500 -9.086 29.790 1.00 95.94 79 LEU A O 1
ATOM 613 N N . GLU A 1 80 ? 3.446 -9.955 29.738 1.00 94.81 80 GLU A N 1
ATOM 614 C CA . GLU A 1 80 ? 3.883 -11.345 29.852 1.00 94.81 80 GLU A CA 1
ATOM 615 C C . GLU A 1 80 ? 4.666 -11.783 28.613 1.00 94.81 80 GLU A C 1
ATOM 617 O O . GLU A 1 80 ? 5.733 -12.383 28.742 1.00 94.81 80 GLU A O 1
ATOM 622 N N . THR A 1 81 ? 4.205 -11.438 27.409 1.00 94.31 81 THR A N 1
ATOM 623 C CA . THR A 1 81 ? 4.947 -11.725 26.172 1.00 94.31 81 THR A CA 1
ATOM 624 C C . THR A 1 81 ? 6.268 -10.965 26.117 1.00 94.31 81 THR A C 1
ATOM 626 O O . THR A 1 81 ? 7.297 -11.565 25.792 1.00 94.31 81 THR A O 1
ATOM 629 N N . MET A 1 82 ? 6.285 -9.689 26.514 1.00 92.06 82 MET A N 1
ATOM 630 C CA . MET A 1 82 ? 7.520 -8.917 26.651 1.00 92.06 82 MET A CA 1
ATOM 631 C C . MET A 1 82 ? 8.485 -9.592 27.635 1.00 92.06 82 MET A C 1
ATOM 633 O O . MET A 1 82 ? 9.638 -9.853 27.290 1.00 92.06 82 MET A O 1
ATOM 637 N N . ASN A 1 83 ? 8.015 -9.955 28.828 1.00 91.00 83 ASN A N 1
ATOM 638 C CA . ASN A 1 83 ? 8.815 -10.632 29.846 1.00 91.00 83 ASN A CA 1
ATOM 639 C C . ASN A 1 83 ? 9.264 -12.023 29.398 1.00 91.00 83 ASN A C 1
ATOM 641 O O . ASN A 1 83 ? 10.387 -12.425 29.693 1.00 91.00 83 ASN A O 1
ATOM 645 N N . ARG A 1 84 ? 8.447 -12.751 28.633 1.00 89.81 84 ARG A N 1
ATOM 646 C CA . ARG A 1 84 ? 8.823 -14.026 28.019 1.00 89.81 84 ARG A CA 1
ATOM 647 C C . ARG A 1 84 ? 9.969 -13.827 27.038 1.00 89.81 84 ARG A C 1
ATOM 649 O O . ARG A 1 84 ? 10.908 -14.615 27.061 1.00 89.81 84 ARG A O 1
ATOM 656 N N . LEU A 1 85 ? 9.938 -12.784 26.213 1.00 85.56 85 LEU A N 1
ATOM 657 C CA . LEU A 1 85 ? 11.024 -12.475 25.282 1.00 85.56 85 LEU A CA 1
ATOM 658 C C . LEU A 1 85 ? 12.286 -12.002 26.012 1.00 85.56 85 LEU A C 1
ATOM 660 O O . LEU A 1 85 ? 13.368 -12.492 25.705 1.00 85.56 85 LEU A O 1
ATOM 664 N N . LEU A 1 86 ? 12.168 -11.116 27.001 1.00 83.06 86 LEU A N 1
ATOM 665 C CA . LEU A 1 86 ? 13.306 -10.624 27.784 1.00 83.06 86 LEU A CA 1
ATOM 666 C C . LEU A 1 86 ? 13.944 -11.738 28.627 1.00 83.06 86 LEU A C 1
ATOM 668 O O . LEU A 1 86 ? 15.155 -11.944 28.568 1.00 83.06 86 LEU A O 1
ATOM 672 N N . LYS A 1 87 ? 13.140 -12.524 29.350 1.00 83.06 87 LYS A N 1
ATOM 673 C CA . LYS A 1 87 ? 13.611 -13.624 30.206 1.00 83.06 87 LYS A CA 1
ATOM 674 C C . LYS A 1 87 ? 14.135 -14.810 29.397 1.00 83.06 87 LYS A C 1
ATOM 676 O O . LYS A 1 87 ? 15.142 -15.397 29.782 1.00 83.06 87 LYS A O 1
ATOM 681 N N . ARG A 1 88 ? 13.515 -15.151 28.256 1.00 69.50 88 ARG A N 1
ATOM 682 C CA . ARG A 1 88 ? 14.012 -16.218 27.364 1.00 69.50 88 ARG A CA 1
ATOM 683 C C . ARG A 1 88 ? 15.292 -15.807 26.636 1.00 69.50 88 ARG A C 1
ATOM 685 O O . ARG A 1 88 ? 16.153 -16.657 26.446 1.00 69.50 88 ARG A O 1
ATOM 692 N N . LYS A 1 89 ? 15.465 -14.520 26.309 1.00 62.72 89 LYS A N 1
ATOM 693 C CA . LYS A 1 89 ? 16.753 -13.980 25.839 1.00 62.72 89 LYS A CA 1
ATOM 694 C C . LYS A 1 89 ? 17.823 -14.014 26.937 1.00 62.72 89 LYS A C 1
ATOM 696 O O . LYS A 1 89 ? 18.961 -14.367 26.654 1.00 62.72 89 LYS A O 1
ATOM 701 N N . ALA A 1 90 ? 17.464 -13.720 28.187 1.00 60.25 90 ALA A N 1
ATOM 702 C CA . ALA A 1 90 ? 18.407 -13.733 29.307 1.00 60.25 90 ALA A CA 1
ATOM 703 C C . ALA A 1 90 ? 18.800 -15.149 29.790 1.00 60.25 90 ALA A C 1
ATOM 705 O O . ALA A 1 90 ? 19.866 -15.317 30.372 1.00 60.25 90 ALA A O 1
ATOM 706 N N . GLY A 1 91 ? 17.975 -16.175 29.541 1.00 56.56 91 GLY A N 1
ATOM 707 C CA . GLY A 1 91 ? 18.184 -17.546 30.034 1.00 56.56 91 GLY A CA 1
ATOM 708 C C . GLY A 1 91 ? 19.127 -18.443 29.217 1.00 56.56 91 GLY A C 1
ATOM 709 O O . GLY A 1 91 ? 19.437 -19.539 29.671 1.00 56.56 91 GLY A O 1
ATOM 710 N N . VAL A 1 92 ? 19.601 -18.013 28.039 1.00 55.97 92 VAL A N 1
ATOM 711 C CA . VAL A 1 92 ? 20.548 -18.792 27.199 1.00 55.97 92 VAL A CA 1
ATOM 712 C C . VAL A 1 92 ? 22.022 -18.473 27.522 1.00 55.97 92 VAL A C 1
ATOM 714 O O . VAL A 1 92 ? 22.940 -19.054 26.950 1.00 55.97 92 VAL A O 1
ATOM 717 N N . GLY A 1 93 ? 22.298 -17.600 28.495 1.00 56.31 93 GLY A N 1
ATOM 718 C CA . GLY A 1 93 ? 23.662 -17.245 28.881 1.00 56.31 93 GLY A CA 1
ATOM 719 C C . GLY A 1 93 ? 23.884 -17.292 30.388 1.00 56.31 93 GLY A C 1
ATOM 720 O O . GLY A 1 93 ? 23.269 -16.527 31.116 1.00 56.31 93 GLY A O 1
ATOM 721 N N . ARG A 1 94 ? 24.871 -18.095 30.811 1.00 54.94 94 ARG A N 1
ATOM 722 C CA . ARG A 1 94 ? 25.495 -18.159 32.155 1.00 54.94 94 ARG A CA 1
ATOM 723 C C . ARG A 1 94 ? 24.862 -19.100 33.191 1.00 54.94 94 ARG A C 1
ATOM 725 O O . ARG A 1 94 ? 24.453 -18.680 34.265 1.00 54.94 94 ARG A O 1
ATOM 732 N N . GLY A 1 95 ? 24.956 -20.407 32.946 1.00 50.94 95 GLY A N 1
ATOM 733 C CA . GLY A 1 95 ? 24.924 -21.420 34.007 1.00 50.94 95 GLY A CA 1
ATOM 734 C C . GLY A 1 95 ? 26.056 -22.434 33.830 1.00 50.94 95 GLY A C 1
ATOM 735 O O . GLY A 1 95 ? 25.970 -23.275 32.949 1.00 50.94 95 GLY A O 1
ATOM 736 N N . ARG A 1 96 ? 27.112 -22.325 34.654 1.00 55.88 96 ARG A N 1
ATOM 737 C CA . ARG A 1 96 ? 28.295 -23.214 34.767 1.00 55.88 96 ARG A CA 1
ATOM 738 C C . ARG A 1 96 ? 29.110 -23.465 33.487 1.00 55.88 96 ARG A C 1
ATOM 740 O O . ARG A 1 96 ? 29.056 -24.527 32.882 1.00 55.88 96 ARG A O 1
ATOM 747 N N . LYS A 1 97 ? 30.006 -22.533 33.167 1.00 50.31 97 LYS A N 1
ATOM 748 C CA . LYS A 1 97 ? 31.259 -22.854 32.466 1.00 50.31 97 LYS A CA 1
ATOM 749 C C . LYS A 1 97 ? 32.385 -22.313 33.346 1.00 50.31 97 LYS A C 1
ATOM 751 O O . LYS A 1 97 ? 32.316 -21.156 33.755 1.00 50.31 97 LYS A O 1
ATOM 756 N N . SER A 1 98 ? 33.311 -23.180 33.756 1.00 59.41 98 SER A N 1
ATOM 757 C CA . SER A 1 98 ? 34.411 -22.841 34.671 1.00 59.41 98 SER A CA 1
ATOM 758 C C . SER A 1 98 ? 35.271 -21.710 34.094 1.00 59.41 98 SER A C 1
ATOM 760 O O . SER A 1 98 ? 35.275 -21.493 32.885 1.00 59.41 98 SER A O 1
ATOM 762 N N . ALA A 1 99 ? 36.013 -20.992 34.943 1.00 56.59 99 ALA A N 1
ATOM 763 C CA . ALA A 1 99 ? 36.876 -19.881 34.519 1.00 56.59 99 ALA A CA 1
ATOM 764 C C . ALA A 1 99 ? 37.845 -20.265 33.375 1.00 56.59 99 ALA A C 1
ATOM 766 O O . ALA A 1 99 ? 38.140 -19.439 32.514 1.00 56.59 99 ALA A O 1
ATOM 767 N N . ALA A 1 100 ? 38.237 -21.542 33.295 1.00 53.47 100 ALA A N 1
ATOM 768 C CA . ALA A 1 100 ? 39.029 -22.098 32.198 1.00 53.47 100 ALA A CA 1
ATOM 769 C C . ALA A 1 100 ? 38.322 -22.035 30.825 1.00 53.47 100 ALA A C 1
ATOM 771 O O . ALA A 1 100 ? 38.963 -21.780 29.811 1.00 53.47 100 ALA A O 1
ATOM 772 N N . ALA A 1 101 ? 36.996 -22.188 30.777 1.00 52.78 101 ALA A N 1
ATOM 773 C CA . ALA A 1 101 ? 36.220 -22.105 29.538 1.00 52.78 101 ALA A CA 1
ATOM 774 C C . ALA A 1 101 ? 36.038 -20.659 29.037 1.00 52.78 101 ALA A C 1
ATOM 776 O O . ALA A 1 101 ? 35.840 -20.442 27.844 1.00 52.78 101 ALA A O 1
ATOM 777 N N . ILE A 1 102 ? 36.115 -19.667 29.931 1.00 57.59 102 ILE A N 1
ATOM 778 C CA . ILE A 1 102 ? 36.076 -18.245 29.556 1.00 57.59 102 ILE A CA 1
ATOM 779 C C . ILE A 1 102 ? 37.439 -17.809 28.996 1.00 57.59 102 ILE A C 1
ATOM 781 O O . ILE A 1 102 ? 37.482 -17.091 28.001 1.00 57.59 102 ILE A O 1
ATOM 785 N N . ALA A 1 103 ? 38.541 -18.305 29.570 1.00 55.72 103 ALA A N 1
ATOM 786 C CA . ALA A 1 103 ? 39.887 -18.056 29.052 1.00 55.72 103 ALA A CA 1
ATOM 787 C C . ALA A 1 103 ? 40.115 -18.694 27.665 1.00 55.72 103 ALA A C 1
ATOM 789 O O . ALA A 1 103 ? 40.704 -18.060 26.795 1.00 55.72 103 ALA A O 1
ATOM 790 N N . ALA A 1 104 ? 39.580 -19.896 27.419 1.00 51.09 104 ALA A N 1
ATOM 791 C CA . ALA A 1 104 ? 39.686 -20.560 26.116 1.00 51.09 104 ALA A CA 1
ATOM 792 C C . ALA A 1 104 ? 38.915 -19.834 24.991 1.00 51.09 104 ALA A C 1
ATOM 794 O O . ALA A 1 104 ? 39.407 -19.757 23.869 1.00 51.09 104 ALA A O 1
ATOM 795 N N . LEU A 1 105 ? 37.748 -19.237 25.287 1.00 54.97 105 LEU A N 1
ATOM 796 C CA . LEU A 1 105 ? 37.010 -18.418 24.310 1.00 54.97 105 LEU A CA 1
ATOM 797 C C . LEU A 1 105 ? 37.702 -17.077 24.014 1.00 54.97 105 LEU A C 1
ATOM 799 O O . LEU A 1 105 ? 37.614 -16.588 22.893 1.00 54.97 105 LEU A O 1
ATOM 803 N N . ALA A 1 106 ? 38.377 -16.482 25.003 1.00 51.56 106 ALA A N 1
ATOM 804 C CA . ALA A 1 106 ? 39.114 -15.229 24.826 1.00 51.56 106 ALA A CA 1
ATOM 805 C C . ALA A 1 106 ? 40.439 -15.415 24.060 1.00 51.56 106 ALA A C 1
ATOM 807 O O . ALA A 1 106 ? 40.898 -14.481 23.412 1.00 51.56 106 ALA A O 1
ATOM 808 N N . ALA A 1 107 ? 41.033 -16.612 24.114 1.00 46.91 107 ALA A N 1
ATOM 809 C CA . ALA A 1 107 ? 42.283 -16.950 23.429 1.00 46.91 107 ALA A CA 1
ATOM 810 C C . ALA A 1 107 ? 42.095 -17.561 22.024 1.00 46.91 107 ALA A C 1
ATOM 812 O O . ALA A 1 107 ? 43.082 -17.860 21.360 1.00 46.91 107 ALA A O 1
ATOM 813 N N . GLY A 1 108 ? 40.855 -17.740 21.553 1.00 49.22 108 GLY A N 1
ATOM 814 C CA . GLY A 1 108 ? 40.576 -18.140 20.169 1.00 49.22 108 GLY A CA 1
ATOM 815 C C . GLY A 1 108 ? 40.988 -19.567 19.782 1.00 49.22 108 GLY A C 1
ATOM 816 O O . GLY A 1 108 ? 41.081 -19.848 18.591 1.00 49.22 108 GLY A O 1
ATOM 817 N N . THR A 1 109 ? 41.220 -20.477 20.735 1.00 46.91 109 THR A N 1
ATOM 818 C CA . THR A 1 109 ? 41.582 -21.876 20.433 1.00 46.91 109 THR A CA 1
ATOM 819 C C . THR A 1 109 ? 40.324 -22.753 20.339 1.00 46.91 109 THR A C 1
ATOM 821 O O . THR A 1 109 ? 39.694 -23.005 21.373 1.00 46.91 109 THR A O 1
ATOM 824 N N . PRO A 1 110 ? 39.936 -23.262 19.152 1.00 43.16 110 PRO A N 1
ATOM 825 C CA . PRO A 1 110 ? 38.834 -24.205 19.040 1.00 43.16 110 PRO A CA 1
ATOM 826 C C . PRO A 1 110 ? 39.326 -25.590 19.479 1.00 43.16 110 PRO A C 1
ATOM 828 O O . PRO A 1 110 ? 40.267 -26.140 18.909 1.00 43.16 110 PRO A O 1
ATOM 831 N N . LEU A 1 111 ? 38.699 -26.166 20.506 1.00 44.94 111 LEU A N 1
ATOM 832 C CA . LEU A 1 111 ? 38.863 -27.588 20.790 1.00 44.94 111 LEU A CA 1
ATOM 833 C C . LEU A 1 111 ? 38.045 -28.344 19.737 1.00 44.94 111 LEU A C 1
ATOM 835 O O . LEU A 1 111 ? 36.816 -28.271 19.737 1.00 44.94 111 LEU A O 1
ATOM 839 N N . GLY A 1 112 ? 38.752 -28.980 18.806 1.00 39.91 112 GLY A N 1
ATOM 840 C CA . GLY A 1 112 ? 38.180 -29.699 17.678 1.00 39.91 112 GLY A CA 1
ATOM 841 C C . GLY A 1 112 ? 37.204 -30.795 18.102 1.00 39.91 112 GLY A C 1
ATOM 842 O O . GLY A 1 112 ? 37.529 -31.666 18.905 1.00 39.91 112 GLY A O 1
ATOM 843 N N . GLY A 1 113 ? 36.017 -30.736 17.512 1.00 36.34 113 GLY A N 1
ATOM 844 C CA . GLY A 1 113 ? 35.216 -31.891 17.141 1.00 36.34 113 GLY A CA 1
ATOM 845 C C . GLY A 1 113 ? 34.817 -31.651 15.692 1.00 36.34 113 GLY A C 1
ATOM 846 O O . GLY A 1 113 ? 34.195 -30.633 15.390 1.00 36.34 113 GLY A O 1
ATOM 847 N N . GLU A 1 114 ? 35.290 -32.512 14.803 1.00 43.12 114 GLU A N 1
ATOM 848 C CA . GLU A 1 114 ? 35.117 -32.422 13.360 1.00 43.12 114 GLU A CA 1
ATOM 849 C C . GLU A 1 114 ? 33.655 -32.211 12.931 1.00 43.12 114 GLU A C 1
ATOM 851 O O . GLU A 1 114 ? 32.757 -33.022 13.146 1.00 43.12 114 GLU A O 1
ATOM 856 N N . SER A 1 115 ? 33.410 -31.089 12.273 1.00 34.25 115 SER A N 1
ATOM 857 C CA . SER A 1 115 ? 32.407 -30.984 11.223 1.00 34.25 115 SER A CA 1
ATOM 858 C C . SER A 1 115 ? 32.980 -29.993 10.236 1.00 34.25 115 SER A C 1
ATOM 860 O O . SER A 1 115 ? 32.981 -28.785 10.465 1.00 34.25 115 SER A O 1
ATOM 862 N N . GLU A 1 116 ? 33.560 -30.547 9.186 1.00 46.72 116 GLU A N 1
ATOM 863 C CA . GLU A 1 116 ? 33.871 -29.860 7.950 1.00 46.72 116 GLU A CA 1
ATOM 864 C C . GLU A 1 116 ? 32.584 -29.191 7.450 1.00 46.72 116 GLU A C 1
ATOM 866 O O . GLU A 1 116 ? 31.720 -29.817 6.846 1.00 46.72 116 GLU A O 1
ATOM 871 N N . VAL A 1 117 ? 32.410 -27.922 7.801 1.00 41.59 117 VAL A N 1
ATOM 872 C CA . VAL A 1 117 ? 31.541 -26.999 7.083 1.00 41.59 117 VAL A CA 1
ATOM 873 C C . VAL A 1 117 ? 32.415 -25.810 6.743 1.00 41.59 117 VAL A C 1
ATOM 875 O O . VAL A 1 117 ? 32.593 -24.868 7.512 1.00 41.59 117 VAL A O 1
ATOM 878 N N . GLU A 1 118 ? 33.107 -25.992 5.623 1.00 45.84 118 GLU A N 1
ATOM 879 C CA . GLU A 1 118 ? 33.295 -24.994 4.580 1.00 45.84 118 GLU A CA 1
ATOM 880 C C . GLU A 1 118 ? 32.732 -23.621 4.978 1.00 45.84 118 GLU A C 1
ATOM 882 O O . GLU A 1 118 ? 31.524 -23.468 5.185 1.00 45.84 118 GLU A O 1
ATOM 887 N N . SER A 1 119 ? 33.618 -22.627 5.108 1.00 47.16 119 SER A N 1
ATOM 888 C CA . SER A 1 119 ? 33.250 -21.210 5.120 1.00 47.16 119 SER A CA 1
ATOM 889 C C . SER A 1 119 ? 32.531 -20.893 3.811 1.00 47.16 119 SER A C 1
ATOM 891 O O . SER A 1 119 ? 33.117 -20.343 2.883 1.00 47.16 119 SER A O 1
ATOM 893 N N . ALA A 1 120 ? 31.255 -21.253 3.736 1.00 56.25 120 ALA A N 1
ATOM 894 C CA . ALA A 1 120 ? 30.331 -20.696 2.786 1.00 56.25 120 ALA A CA 1
ATOM 895 C C . ALA A 1 120 ? 30.233 -19.220 3.156 1.00 56.25 120 ALA A C 1
ATOM 897 O O . ALA A 1 120 ? 29.650 -18.849 4.180 1.00 56.25 120 ALA A O 1
ATOM 898 N N . GLU A 1 121 ? 30.905 -18.399 2.357 1.00 60.56 121 GLU A N 1
ATOM 899 C CA . GLU A 1 121 ? 30.648 -16.980 2.202 1.00 60.56 121 GLU A CA 1
ATOM 900 C C . GLU A 1 121 ? 29.127 -16.803 2.218 1.00 60.56 121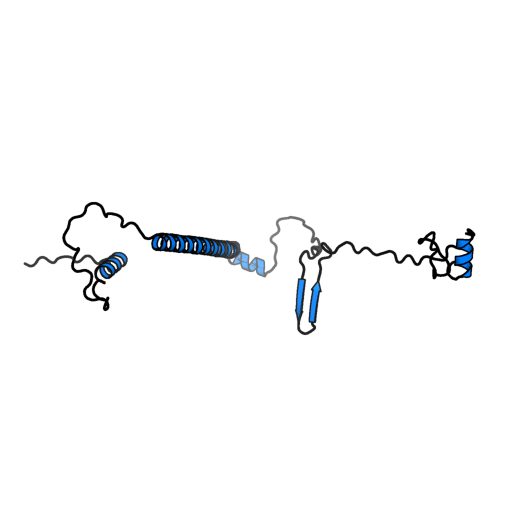 GLU A C 1
ATOM 902 O O . GLU A 1 121 ? 28.436 -17.189 1.277 1.00 60.56 121 GLU A O 1
ATOM 907 N N . ARG A 1 122 ? 28.577 -16.387 3.369 1.00 62.84 122 ARG A N 1
ATOM 908 C CA . ARG A 1 122 ? 27.130 -16.300 3.538 1.00 62.84 122 ARG A CA 1
ATOM 909 C C . ARG A 1 122 ? 26.670 -15.158 2.656 1.00 62.84 122 ARG A C 1
ATOM 911 O O . ARG A 1 122 ? 26.747 -14.002 3.070 1.00 62.84 122 ARG A O 1
ATOM 918 N N . GLU A 1 123 ? 26.240 -15.516 1.450 1.00 70.75 123 GLU A N 1
ATOM 919 C CA . GLU A 1 123 ? 25.638 -14.610 0.488 1.00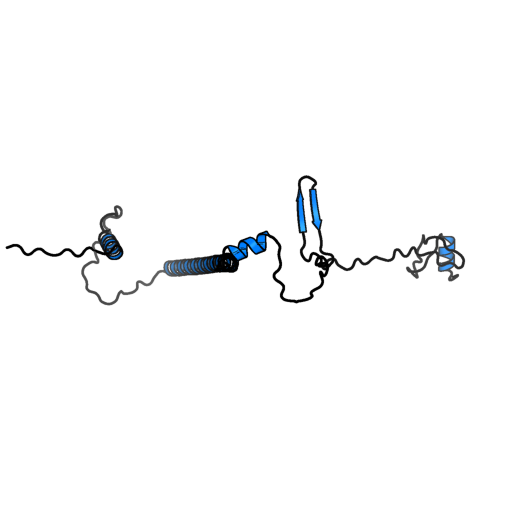 70.75 123 GLU A CA 1
ATOM 920 C C . GLU A 1 123 ? 24.606 -13.772 1.251 1.00 70.75 123 GLU A C 1
ATOM 922 O O . GLU A 1 123 ? 23.751 -14.338 1.950 1.00 70.75 123 GLU A O 1
ATOM 927 N N . PRO A 1 124 ? 24.758 -12.436 1.271 1.00 69.38 124 PRO A N 1
ATOM 928 C CA . PRO A 1 124 ? 23.897 -11.594 2.073 1.00 69.38 124 PRO A CA 1
ATOM 929 C C . PRO A 1 124 ? 22.470 -11.779 1.570 1.00 69.38 124 PRO A C 1
ATOM 931 O O . PRO A 1 124 ? 22.142 -11.368 0.459 1.00 69.38 124 PRO A O 1
ATOM 934 N N . GLU A 1 125 ? 21.646 -12.421 2.401 1.00 72.75 125 GLU A N 1
ATOM 935 C CA . GLU A 1 125 ? 20.235 -12.666 2.110 1.00 72.75 125 GLU A CA 1
ATOM 936 C C . GLU A 1 125 ? 19.610 -11.356 1.612 1.00 72.75 125 GLU A C 1
ATOM 938 O O . GLU A 1 125 ? 19.749 -10.320 2.285 1.00 72.75 125 GLU A O 1
ATOM 943 N N . PRO A 1 126 ? 18.957 -11.360 0.438 1.00 71.75 126 PRO A N 1
ATOM 944 C CA . PRO A 1 126 ? 18.445 -10.137 -0.152 1.00 71.75 126 PRO A CA 1
ATOM 945 C C . PRO A 1 126 ? 17.471 -9.482 0.826 1.00 71.75 126 PRO A C 1
ATOM 947 O O . PRO A 1 126 ? 16.579 -10.133 1.372 1.00 71.75 126 PRO A O 1
ATOM 950 N N . ALA A 1 127 ? 17.657 -8.184 1.078 1.00 72.06 127 ALA A N 1
ATOM 951 C CA . ALA A 1 127 ? 16.824 -7.443 2.016 1.00 72.06 127 ALA A CA 1
ATOM 952 C C . ALA A 1 127 ? 15.348 -7.600 1.633 1.00 72.06 127 ALA A C 1
ATOM 954 O O . ALA A 1 127 ? 14.973 -7.269 0.516 1.00 72.06 127 ALA A O 1
ATOM 955 N N . THR A 1 128 ? 14.519 -8.094 2.554 1.00 79.31 128 THR A N 1
ATOM 956 C CA . THR A 1 128 ? 13.097 -8.404 2.311 1.00 79.31 128 THR A CA 1
ATOM 957 C C . THR A 1 128 ? 12.138 -7.327 2.820 1.00 79.31 128 THR A C 1
ATOM 959 O O . THR A 1 128 ? 10.941 -7.389 2.556 1.00 79.31 128 THR A O 1
ATOM 962 N N . MET A 1 129 ? 12.642 -6.327 3.549 1.00 85.81 129 MET A N 1
ATOM 963 C CA . MET A 1 129 ? 11.839 -5.270 4.170 1.00 85.81 129 MET A CA 1
ATOM 964 C C . MET A 1 129 ? 12.078 -3.918 3.501 1.00 85.81 129 MET A C 1
ATOM 966 O O . MET A 1 129 ? 13.213 -3.569 3.178 1.00 85.81 129 MET A O 1
ATOM 970 N N . TYR A 1 130 ? 11.013 -3.130 3.353 1.00 91.19 130 TYR A N 1
ATOM 971 C CA . TYR A 1 130 ? 11.117 -1.725 2.962 1.00 91.19 130 TYR A CA 1
ATOM 972 C C . TYR A 1 130 ? 11.948 -0.951 3.985 1.00 91.19 130 TYR A C 1
ATOM 974 O O . TYR A 1 130 ? 11.761 -1.116 5.193 1.00 91.19 130 TYR A O 1
ATOM 982 N N . ARG A 1 131 ? 12.835 -0.071 3.513 1.00 92.12 131 ARG A N 1
ATOM 983 C CA . ARG A 1 131 ? 13.646 0.778 4.391 1.00 92.12 131 ARG A CA 1
ATOM 984 C C . ARG A 1 131 ? 13.476 2.248 4.032 1.00 92.12 131 ARG A C 1
ATOM 986 O O . ARG A 1 131 ? 13.743 2.666 2.908 1.00 92.12 131 ARG A O 1
ATOM 993 N N . TRP A 1 132 ? 13.075 3.018 5.038 1.00 95.25 132 TRP A N 1
ATOM 994 C CA . TRP A 1 132 ? 12.972 4.472 5.015 1.00 95.25 132 TRP A CA 1
ATOM 995 C C . TRP A 1 132 ? 14.097 5.073 5.855 1.00 95.25 132 TRP A C 1
ATOM 997 O O . TRP A 1 132 ? 14.292 4.675 7.005 1.00 95.25 132 TRP A O 1
ATOM 1007 N N . THR A 1 133 ? 14.823 6.039 5.304 1.00 94.12 133 THR A N 1
ATOM 1008 C CA . THR A 1 133 ? 15.840 6.803 6.033 1.00 94.12 133 THR A CA 1
ATOM 1009 C C . THR A 1 133 ? 15.622 8.291 5.806 1.00 94.12 133 THR A C 1
ATOM 1011 O O . THR A 1 133 ? 15.498 8.721 4.664 1.00 94.12 133 THR A O 1
ATOM 1014 N N . SER A 1 134 ? 15.590 9.062 6.893 1.00 96.62 134 SER A N 1
ATOM 1015 C CA . SER A 1 134 ? 15.510 10.523 6.872 1.00 96.62 134 SER A CA 1
ATOM 1016 C C . SER A 1 134 ? 16.724 11.073 7.607 1.00 96.62 134 SER A C 1
ATOM 1018 O O . SER A 1 134 ? 16.907 10.776 8.787 1.00 96.62 134 SER A O 1
ATOM 1020 N N . ASP A 1 135 ? 17.541 11.855 6.917 1.00 95.44 135 ASP A N 1
ATOM 1021 C CA . ASP A 1 135 ? 18.719 12.521 7.465 1.00 95.44 135 ASP A CA 1
ATOM 1022 C C . ASP A 1 135 ? 18.785 13.987 6.995 1.00 95.44 135 ASP A C 1
ATOM 1024 O O . ASP A 1 135 ? 17.851 14.503 6.380 1.00 95.44 135 ASP A O 1
ATOM 1028 N N . ALA A 1 136 ? 19.875 14.687 7.323 1.00 95.44 136 ALA A N 1
ATOM 1029 C CA . ALA A 1 136 ? 20.073 16.078 6.909 1.00 95.44 136 ALA A CA 1
ATOM 1030 C C . ALA A 1 136 ? 20.250 16.246 5.385 1.00 95.44 136 ALA A C 1
ATOM 1032 O O . ALA A 1 136 ? 20.068 17.348 4.875 1.00 95.44 136 ALA A O 1
ATOM 1033 N N . ASN A 1 137 ? 20.592 15.173 4.664 1.00 91.50 137 ASN A N 1
ATOM 1034 C CA . ASN A 1 137 ? 20.757 15.169 3.211 1.00 91.50 137 ASN A CA 1
ATOM 1035 C C . ASN A 1 137 ? 19.433 14.890 2.483 1.00 91.50 137 ASN A C 1
ATOM 1037 O O . ASN A 1 137 ? 19.336 15.115 1.277 1.00 91.50 137 ASN A O 1
ATOM 1041 N N . GLY A 1 138 ? 18.410 14.427 3.205 1.00 93.38 138 GLY A N 1
ATOM 1042 C CA . GLY A 1 138 ? 17.052 14.285 2.712 1.00 93.38 138 GLY A CA 1
ATOM 1043 C C . GLY A 1 138 ? 16.397 12.982 3.147 1.00 93.38 138 GLY A C 1
ATOM 1044 O O . GLY A 1 138 ? 16.657 12.428 4.214 1.00 93.38 138 GLY A O 1
ATOM 1045 N N . ILE A 1 139 ? 15.483 12.511 2.306 1.00 95.38 139 ILE A N 1
ATOM 1046 C CA . ILE A 1 139 ? 14.673 11.325 2.559 1.00 95.38 139 ILE A CA 1
ATOM 1047 C C . ILE A 1 139 ? 14.930 10.318 1.442 1.00 95.38 139 ILE A C 1
ATOM 1049 O O . ILE A 1 139 ? 14.792 10.646 0.266 1.00 95.38 139 ILE A O 1
ATOM 1053 N N . MET A 1 140 ? 15.259 9.083 1.816 1.00 94.06 140 MET A N 1
ATOM 1054 C CA . MET A 1 140 ? 15.467 7.973 0.890 1.00 94.06 140 MET A CA 1
ATOM 1055 C C . MET A 1 140 ? 14.552 6.801 1.252 1.00 94.06 140 MET A C 1
ATOM 1057 O O . MET A 1 140 ? 14.475 6.376 2.409 1.00 94.06 140 MET A O 1
ATOM 1061 N N . PHE A 1 141 ? 13.873 6.267 0.237 1.00 92.50 141 PHE A N 1
ATOM 1062 C CA . PHE A 1 141 ? 13.034 5.079 0.332 1.00 92.50 141 PHE A CA 1
ATOM 1063 C C . PHE A 1 141 ? 13.630 3.971 -0.532 1.00 92.50 141 PHE A C 1
ATOM 1065 O O . PHE A 1 141 ? 13.794 4.133 -1.737 1.00 92.50 141 PHE A O 1
ATOM 1072 N N . SER A 1 142 ? 13.970 2.852 0.095 1.00 90.25 142 SER A N 1
ATOM 1073 C CA . SER A 1 142 ? 14.577 1.694 -0.561 1.00 90.25 142 SER A CA 1
ATOM 1074 C C . SER A 1 142 ? 13.594 0.528 -0.591 1.00 90.25 142 SER A C 1
ATOM 1076 O O . SER A 1 142 ? 12.993 0.173 0.430 1.00 90.25 142 SER A O 1
ATOM 1078 N N . VAL A 1 143 ? 13.425 -0.041 -1.786 1.00 90.56 143 VAL A N 1
ATOM 1079 C CA . VAL A 1 143 ? 12.512 -1.151 -2.066 1.00 90.56 143 VAL A CA 1
ATOM 1080 C C . VAL A 1 143 ? 13.331 -2.424 -2.304 1.00 90.56 143 VAL A C 1
ATOM 1082 O O . VAL A 1 143 ? 14.178 -2.432 -3.196 1.00 90.56 143 VAL A O 1
ATOM 1085 N N . PRO A 1 144 ? 13.098 -3.496 -1.526 1.00 87.50 144 PRO A N 1
ATOM 1086 C CA . PRO A 1 144 ? 13.597 -4.841 -1.799 1.00 87.50 144 PRO A CA 1
ATOM 1087 C C . PRO A 1 144 ? 13.399 -5.300 -3.242 1.00 87.50 144 PRO A C 1
ATOM 1089 O O . PRO A 1 144 ? 12.267 -5.305 -3.724 1.00 87.50 144 PRO A O 1
ATOM 1092 N N . LEU A 1 145 ? 14.451 -5.806 -3.894 1.00 78.00 145 LEU A N 1
ATOM 1093 C CA . LEU A 1 145 ? 14.336 -6.385 -5.240 1.00 78.00 145 LEU A CA 1
ATOM 1094 C C . LEU A 1 145 ? 13.375 -7.587 -5.274 1.00 78.00 145 LEU A C 1
ATOM 1096 O O . LEU A 1 145 ? 12.696 -7.803 -6.266 1.00 78.00 145 LEU A O 1
ATOM 1100 N N . ALA A 1 146 ? 13.256 -8.320 -4.162 1.00 77.06 146 ALA A N 1
ATOM 1101 C CA . ALA A 1 146 ? 12.324 -9.440 -4.031 1.00 77.06 146 ALA A CA 1
ATOM 1102 C C . ALA A 1 146 ? 10.839 -9.031 -4.112 1.00 77.06 146 ALA A C 1
ATOM 1104 O O . ALA A 1 146 ? 9.988 -9.870 -4.396 1.00 77.06 146 ALA A O 1
ATOM 1105 N N . VAL A 1 147 ? 10.520 -7.764 -3.823 1.00 73.38 147 VAL A N 1
ATOM 1106 C CA . VAL A 1 147 ? 9.147 -7.225 -3.833 1.00 73.38 147 VAL A CA 1
ATOM 1107 C C . VAL A 1 147 ? 8.957 -6.196 -4.949 1.00 73.38 147 VAL A C 1
ATOM 1109 O O . VAL A 1 147 ? 7.824 -5.855 -5.291 1.00 73.38 147 VAL A O 1
ATOM 1112 N N . ALA A 1 148 ? 10.049 -5.705 -5.538 1.00 73.62 148 ALA A N 1
ATOM 1113 C CA . ALA A 1 148 ? 9.984 -4.871 -6.720 1.00 73.62 148 ALA A CA 1
ATOM 1114 C C . ALA A 1 148 ? 9.284 -5.661 -7.840 1.00 73.62 148 ALA A C 1
ATOM 1116 O O . ALA A 1 148 ? 9.647 -6.816 -8.090 1.00 73.62 148 ALA A O 1
ATOM 1117 N N . PRO A 1 149 ? 8.266 -5.084 -8.505 1.00 74.12 149 PRO A N 1
ATOM 1118 C CA . PRO A 1 149 ? 7.717 -5.710 -9.697 1.00 74.12 149 PRO A CA 1
ATOM 1119 C C . PRO A 1 149 ? 8.868 -5.937 -10.685 1.00 74.12 149 PRO A C 1
ATOM 1121 O O . PRO A 1 149 ? 9.773 -5.096 -10.733 1.00 74.12 149 PRO A O 1
ATOM 1124 N N . PRO A 1 150 ? 8.868 -7.047 -11.450 1.00 72.25 150 PRO A N 1
ATOM 1125 C CA . PRO A 1 150 ? 9.872 -7.242 -12.484 1.00 72.25 150 PRO A CA 1
ATOM 1126 C C . PRO A 1 150 ? 9.870 -5.982 -13.343 1.00 72.25 150 PRO A C 1
ATOM 1128 O O . PRO A 1 150 ? 8.814 -5.591 -13.846 1.00 72.25 150 PRO A O 1
ATOM 1131 N N . GLU A 1 151 ? 11.014 -5.298 -13.429 1.00 66.50 151 GLU A N 1
ATOM 1132 C CA . GLU A 1 151 ? 11.142 -4.156 -14.321 1.00 66.50 151 GLU A CA 1
ATOM 1133 C C . GLU A 1 151 ? 10.811 -4.671 -15.717 1.00 66.50 151 GLU A C 1
ATOM 1135 O O . GLU A 1 151 ? 11.589 -5.391 -16.344 1.00 66.50 151 GLU A O 1
ATOM 1140 N N . GLU A 1 152 ? 9.614 -4.339 -16.195 1.00 62.50 152 GLU A N 1
ATOM 1141 C CA . GLU A 1 152 ? 9.280 -4.443 -17.598 1.00 62.50 152 GLU A CA 1
ATOM 1142 C C . GLU A 1 152 ? 10.182 -3.435 -18.305 1.00 62.50 152 GLU A C 1
ATOM 1144 O O . GLU A 1 152 ? 9.812 -2.281 -18.536 1.00 62.50 152 GLU A O 1
ATOM 1149 N N . ALA A 1 153 ? 11.407 -3.864 -18.610 1.00 61.09 153 ALA A N 1
ATOM 1150 C CA . ALA A 1 153 ? 12.276 -3.215 -19.562 1.00 61.09 153 ALA A CA 1
ATOM 1151 C C . ALA A 1 153 ? 11.519 -3.237 -20.888 1.00 61.09 153 ALA A C 1
ATOM 1153 O O . ALA A 1 153 ? 11.614 -4.182 -21.671 1.00 61.09 153 ALA A O 1
ATOM 1154 N N . LYS A 1 154 ? 10.682 -2.217 -21.105 1.00 61.59 154 LYS A N 1
ATOM 1155 C CA . LYS A 1 154 ? 9.999 -2.010 -22.374 1.00 61.59 154 LYS A CA 1
ATOM 1156 C C . LYS A 1 154 ? 11.113 -1.978 -23.406 1.00 61.59 154 LYS A C 1
ATOM 1158 O O . LYS A 1 154 ? 11.952 -1.075 -23.320 1.00 61.59 154 LYS A O 1
ATOM 1163 N N . PRO A 1 155 ? 11.175 -2.943 -24.340 1.00 51.38 155 PRO A N 1
ATOM 1164 C CA . PRO A 1 155 ? 12.202 -2.895 -25.352 1.00 51.38 155 PRO A CA 1
ATOM 1165 C C . PRO A 1 155 ? 11.992 -1.567 -26.070 1.00 51.38 155 PRO A C 1
ATOM 1167 O O . PRO A 1 155 ? 10.901 -1.295 -26.583 1.00 51.38 155 PRO A O 1
ATOM 1170 N N . SER A 1 156 ? 13.009 -0.708 -26.046 1.00 59.69 156 SER A N 1
ATOM 1171 C CA . SER A 1 156 ? 13.061 0.494 -26.865 1.00 59.69 156 SER A CA 1
ATOM 1172 C C . SER A 1 156 ? 13.223 0.036 -28.311 1.00 59.69 156 SER A C 1
ATOM 1174 O O . SER A 1 156 ? 14.275 0.148 -28.926 1.00 59.69 156 SER A O 1
ATOM 1176 N N . GLN A 1 157 ? 12.167 -0.565 -28.859 1.00 62.16 157 GLN A N 1
ATOM 1177 C CA . GLN A 1 157 ? 12.090 -0.898 -30.264 1.00 62.16 157 GLN A CA 1
ATOM 1178 C C . GLN A 1 157 ? 11.999 0.439 -30.991 1.00 62.16 157 GLN A C 1
ATOM 1180 O O . GLN A 1 157 ? 10.912 0.991 -31.178 1.00 62.16 157 GLN A O 1
ATOM 1185 N N . SER A 1 158 ? 13.151 1.001 -31.348 1.00 64.50 158 SER A N 1
ATOM 1186 C CA . SER A 1 158 ? 13.250 2.044 -32.355 1.00 64.50 158 SER A CA 1
ATOM 1187 C C . SER A 1 158 ? 12.767 1.428 -33.665 1.00 64.50 158 SER A C 1
ATOM 1189 O O . SER A 1 158 ? 13.515 0.819 -34.422 1.00 64.50 158 SER A O 1
ATOM 1191 N N . LYS A 1 159 ? 11.455 1.505 -33.895 1.00 77.88 159 LYS A N 1
ATOM 1192 C CA . LYS A 1 159 ? 10.838 1.009 -35.124 1.00 77.88 159 LYS A CA 1
ATOM 1193 C C . LYS A 1 159 ? 11.431 1.802 -36.293 1.00 77.88 159 LYS A C 1
ATOM 1195 O O . LYS A 1 159 ? 11.466 3.034 -36.244 1.00 77.88 159 LYS A O 1
ATOM 1200 N N . SER A 1 160 ? 11.932 1.109 -37.310 1.00 89.50 160 SER A N 1
ATOM 1201 C CA . SER A 1 160 ? 12.398 1.713 -38.559 1.00 89.50 160 SER A CA 1
ATOM 1202 C C . SER A 1 160 ? 11.229 1.927 -39.522 1.00 89.50 160 SER A C 1
ATOM 1204 O O . SER A 1 160 ? 10.126 1.416 -39.313 1.00 89.50 160 SER A O 1
ATOM 1206 N N . CYS A 1 161 ? 11.468 2.697 -40.581 1.00 90.62 161 CYS A N 1
ATOM 1207 C CA . CYS A 1 161 ? 10.567 2.788 -41.725 1.00 90.62 161 CYS A CA 1
ATOM 1208 C C . CYS A 1 161 ? 10.244 1.386 -42.277 1.00 90.62 161 CYS A C 1
ATOM 1210 O O . CYS A 1 161 ? 11.119 0.523 -42.331 1.00 90.62 161 CYS A O 1
ATOM 1212 N N . ALA A 1 162 ? 8.994 1.170 -42.685 1.00 89.94 162 ALA A N 1
ATOM 1213 C CA . ALA A 1 162 ? 8.533 -0.105 -43.235 1.00 89.94 162 ALA A CA 1
ATOM 1214 C C . ALA A 1 162 ? 8.704 -0.233 -44.759 1.00 89.94 162 ALA A C 1
ATOM 1216 O O . ALA A 1 162 ? 8.470 -1.307 -45.300 1.00 89.94 162 ALA A O 1
ATOM 1217 N N . VAL A 1 163 ? 9.090 0.850 -45.441 1.00 89.38 163 VAL A N 1
ATOM 1218 C CA . VAL A 1 163 ? 9.346 0.842 -46.889 1.00 89.38 163 VAL A CA 1
ATOM 1219 C C . VAL A 1 163 ? 10.640 0.088 -47.182 1.00 89.38 163 VAL A C 1
ATOM 1221 O O . VAL A 1 163 ? 11.681 0.371 -46.578 1.00 89.38 163 VAL A O 1
ATOM 1224 N N . SER A 1 164 ? 10.577 -0.845 -48.129 1.00 85.12 164 SER A N 1
ATOM 1225 C CA . SER A 1 164 ? 11.714 -1.631 -48.603 1.00 85.12 164 SER A CA 1
ATOM 1226 C C . SER A 1 164 ? 12.906 -0.738 -48.986 1.00 85.12 164 SER A C 1
ATOM 1228 O O . SER A 1 164 ? 12.806 0.200 -49.774 1.00 85.12 164 SER A O 1
ATOM 1230 N N . GLY A 1 165 ? 14.063 -0.995 -48.364 1.00 86.69 165 GLY A N 1
ATOM 1231 C CA . GLY A 1 165 ? 15.295 -0.223 -48.579 1.00 86.69 165 GLY A CA 1
ATOM 1232 C C . GLY A 1 165 ? 15.462 1.033 -47.712 1.00 86.69 165 GLY A C 1
ATOM 1233 O O . GLY A 1 165 ? 16.494 1.695 -47.813 1.00 86.69 165 GLY A O 1
ATOM 1234 N N . CYS A 1 166 ? 14.515 1.361 -46.822 1.00 86.38 166 CYS A N 1
ATOM 1235 C CA . CYS A 1 166 ? 14.640 2.499 -45.910 1.00 86.38 166 CYS A CA 1
ATOM 1236 C C . CYS A 1 166 ? 14.869 2.061 -44.453 1.00 86.38 166 CYS A C 1
ATOM 1238 O O . CYS A 1 166 ? 13.975 1.529 -43.806 1.00 86.38 166 CYS A O 1
ATOM 1240 N N . ALA A 1 167 ? 16.044 2.365 -43.894 1.00 83.06 167 ALA A N 1
ATOM 1241 C CA . ALA A 1 167 ? 16.389 2.076 -42.493 1.00 83.06 167 ALA A CA 1
ATOM 1242 C C . ALA A 1 167 ? 16.284 3.301 -41.557 1.00 83.06 167 ALA A C 1
ATOM 1244 O O . ALA A 1 167 ? 16.819 3.299 -40.450 1.00 83.06 167 ALA A O 1
ATOM 1245 N N . GLN A 1 168 ? 15.626 4.380 -41.994 1.00 87.50 168 GLN A N 1
ATOM 1246 C CA . GLN A 1 168 ? 15.496 5.598 -41.189 1.00 87.50 168 GLN A CA 1
ATOM 1247 C C . GLN A 1 168 ? 14.508 5.422 -40.023 1.00 87.50 168 GLN A C 1
ATOM 1249 O O . GLN A 1 168 ? 13.580 4.612 -40.128 1.00 87.50 168 GLN A O 1
ATOM 1254 N N . PRO A 1 169 ? 14.669 6.186 -38.923 1.00 89.75 169 PRO A N 1
ATOM 1255 C CA . PRO A 1 169 ? 13.758 6.117 -37.786 1.00 89.75 169 PRO A CA 1
ATOM 1256 C C . PRO A 1 169 ? 12.327 6.467 -38.206 1.00 89.75 169 PRO A C 1
ATOM 1258 O O . PRO A 1 169 ? 12.090 7.404 -38.975 1.00 89.75 169 PRO A O 1
ATOM 1261 N N . LEU A 1 170 ? 11.365 5.707 -37.687 1.00 89.94 170 LEU A N 1
ATOM 1262 C CA . LEU A 1 170 ? 9.944 5.924 -37.921 1.00 89.94 170 LEU A CA 1
ATOM 1263 C C . LEU A 1 170 ? 9.509 7.297 -37.386 1.00 89.94 170 LEU A C 1
ATOM 1265 O O . LEU A 1 170 ? 9.648 7.573 -36.194 1.00 89.94 170 LEU A O 1
ATOM 1269 N N . LYS A 1 171 ? 8.931 8.137 -38.251 1.00 91.25 171 LYS A N 1
ATOM 1270 C CA . LYS A 1 171 ? 8.435 9.475 -37.883 1.00 91.25 171 LYS A CA 1
ATOM 1271 C C . LYS A 1 171 ? 6.912 9.558 -37.884 1.00 91.25 171 LYS A C 1
ATOM 1273 O O . LYS A 1 171 ? 6.335 10.224 -37.030 1.00 91.25 171 LYS A O 1
ATOM 1278 N N . TYR A 1 172 ? 6.261 8.868 -38.817 1.00 91.25 172 TYR A N 1
ATOM 1279 C CA . TYR A 1 172 ? 4.808 8.867 -38.976 1.00 91.25 172 TYR A CA 1
ATOM 1280 C C . TYR A 1 172 ? 4.274 7.438 -38.941 1.00 91.25 172 TYR A C 1
ATOM 1282 O O . TYR A 1 172 ? 4.901 6.535 -39.491 1.00 91.25 172 TYR A O 1
ATOM 1290 N N . ARG A 1 173 ? 3.108 7.238 -38.319 1.00 91.88 173 ARG A N 1
ATOM 1291 C CA . ARG A 1 173 ? 2.412 5.944 -38.262 1.00 91.88 173 ARG A CA 1
ATOM 1292 C C . ARG A 1 173 ? 1.254 5.919 -39.247 1.00 91.88 173 ARG A C 1
ATOM 1294 O O . ARG A 1 173 ? 0.573 6.929 -39.412 1.00 91.88 173 ARG A O 1
ATOM 1301 N N . LEU A 1 174 ? 1.029 4.768 -39.868 1.00 91.75 174 LEU A N 1
ATOM 1302 C CA . LEU A 1 174 ? -0.106 4.561 -40.755 1.00 91.75 174 LEU A CA 1
ATOM 1303 C C . LEU A 1 174 ? -1.394 4.429 -39.927 1.00 91.75 174 LEU A C 1
ATOM 1305 O O . LEU A 1 174 ? -1.440 3.687 -38.950 1.00 91.75 174 LEU A O 1
ATOM 1309 N N . VAL A 1 175 ? -2.457 5.140 -40.315 1.00 90.44 175 VAL A N 1
ATOM 1310 C CA . VAL A 1 175 ? -3.736 5.118 -39.573 1.00 90.44 175 VAL A CA 1
ATOM 1311 C C . VAL A 1 175 ? -4.432 3.760 -39.686 1.00 90.44 175 VAL A C 1
ATOM 1313 O O . VAL A 1 175 ? -5.075 3.330 -38.732 1.00 90.44 175 VAL A O 1
ATOM 1316 N N . ARG A 1 176 ? -4.275 3.077 -40.830 1.00 87.62 176 ARG A N 1
ATOM 1317 C CA . ARG A 1 176 ? -4.824 1.732 -41.065 1.00 87.62 176 ARG A CA 1
ATOM 1318 C C . ARG A 1 176 ? -4.133 0.681 -40.188 1.00 87.62 176 ARG A C 1
ATOM 1320 O O . ARG A 1 176 ? -4.833 -0.101 -39.563 1.00 87.62 176 ARG A O 1
ATOM 1327 N N . ASP A 1 177 ? -2.801 0.751 -40.074 1.00 84.62 177 ASP A N 1
ATOM 1328 C CA . ASP A 1 177 ? -1.976 -0.174 -39.285 1.00 84.62 177 ASP A CA 1
ATOM 1329 C C . ASP A 1 177 ? -0.961 0.580 -38.415 1.00 84.62 177 ASP A C 1
ATOM 1331 O O . ASP A 1 177 ? 0.098 1.010 -38.873 1.00 84.62 177 ASP A O 1
ATOM 1335 N N . TRP A 1 178 ? -1.245 0.700 -37.116 1.00 85.88 178 TRP A N 1
ATOM 1336 C CA . TRP A 1 178 ? -0.431 1.496 -36.179 1.00 85.88 178 TRP A CA 1
ATOM 1337 C C . TRP A 1 178 ? 0.943 0.882 -35.860 1.00 85.88 178 TRP A C 1
ATOM 1339 O O . TRP A 1 178 ? 1.753 1.478 -35.138 1.00 85.88 178 TRP A O 1
ATOM 1349 N N . THR A 1 179 ? 1.197 -0.327 -36.358 1.00 86.06 179 THR A N 1
ATOM 1350 C CA . THR A 1 179 ? 2.467 -1.050 -36.258 1.00 86.06 179 THR A CA 1
ATOM 1351 C C . THR A 1 179 ? 3.446 -0.667 -37.366 1.00 86.06 179 THR A C 1
ATOM 1353 O O . THR A 1 179 ? 4.650 -0.823 -37.164 1.00 86.06 179 THR A O 1
ATOM 1356 N N . ILE A 1 180 ? 2.945 -0.125 -38.479 1.00 87.75 180 ILE A N 1
ATOM 1357 C CA . ILE A 1 180 ? 3.688 0.198 -39.698 1.00 87.75 180 ILE A CA 1
ATOM 1358 C C . ILE A 1 180 ? 3.778 1.723 -39.838 1.00 87.75 180 ILE A C 1
ATOM 1360 O O . ILE A 1 180 ? 2.878 2.471 -39.443 1.00 87.75 180 ILE A O 1
ATOM 1364 N N . GLY A 1 181 ? 4.860 2.220 -40.430 1.00 91.31 181 GLY A N 1
ATOM 1365 C CA . GLY A 1 181 ? 4.856 3.583 -40.940 1.00 91.31 181 GLY A CA 1
ATOM 1366 C C . GLY A 1 181 ? 6.157 4.007 -41.605 1.00 91.31 181 GLY A C 1
ATOM 1367 O O . GLY A 1 181 ? 7.050 3.198 -41.860 1.00 91.31 181 GLY A O 1
ATOM 1368 N N . GLY A 1 182 ? 6.233 5.299 -41.911 1.00 92.75 182 GLY A N 1
ATOM 1369 C CA . GLY A 1 182 ? 7.290 5.890 -42.722 1.00 92.75 182 GLY A CA 1
ATOM 1370 C C . GLY A 1 182 ? 8.204 6.837 -41.946 1.00 92.75 182 GLY A C 1
ATOM 1371 O O . GLY A 1 182 ? 7.819 7.427 -40.932 1.00 92.75 182 GLY A O 1
ATOM 1372 N N . CYS A 1 183 ? 9.415 7.055 -42.462 1.00 93.06 183 CYS A N 1
ATOM 1373 C CA . CYS A 1 183 ? 10.296 8.135 -41.998 1.00 93.06 183 CYS A CA 1
ATOM 1374 C C . CYS A 1 183 ? 9.839 9.535 -42.472 1.00 93.06 183 CYS A C 1
ATOM 1376 O O . CYS A 1 183 ? 10.203 10.546 -41.873 1.00 93.06 183 CYS A O 1
ATOM 1378 N N . GLY A 1 184 ? 9.000 9.607 -43.513 1.00 91.81 184 GLY A N 1
ATOM 1379 C CA . GLY A 1 184 ? 8.524 10.847 -44.132 1.00 91.81 184 GLY A CA 1
ATOM 1380 C C . GLY A 1 184 ? 7.153 10.693 -44.795 1.00 91.81 184 GLY A C 1
ATOM 1381 O O . GLY A 1 184 ? 6.619 9.587 -44.882 1.00 91.81 184 GLY A O 1
ATOM 1382 N N . LEU A 1 185 ? 6.586 11.805 -45.277 1.00 90.19 185 LEU A N 1
ATOM 1383 C CA . LEU A 1 185 ? 5.263 11.830 -45.922 1.00 90.19 185 LEU A CA 1
ATOM 1384 C C . LEU A 1 185 ? 5.214 11.016 -47.225 1.00 90.19 185 LEU A C 1
ATOM 1386 O O . LEU A 1 185 ? 4.170 10.459 -47.546 1.00 90.19 185 LEU A O 1
ATOM 1390 N N . GLU A 1 186 ? 6.320 10.917 -47.965 1.00 91.44 186 GLU A N 1
ATOM 1391 C CA . GLU A 1 186 ? 6.388 10.125 -49.202 1.00 91.44 186 GLU A CA 1
ATOM 1392 C C . GLU A 1 186 ? 6.286 8.626 -48.920 1.00 91.44 186 GLU A C 1
ATOM 1394 O O . GLU A 1 186 ? 5.446 7.946 -49.502 1.00 91.44 186 GLU A O 1
ATOM 1399 N N . HIS A 1 187 ? 7.062 8.132 -47.952 1.00 91.75 187 HIS A N 1
ATOM 1400 C CA . HIS A 1 187 ? 6.986 6.744 -47.498 1.00 91.75 187 HIS A CA 1
ATOM 1401 C C . HIS A 1 187 ? 5.649 6.424 -46.828 1.00 91.75 187 HIS A C 1
ATOM 1403 O O . HIS A 1 187 ? 5.113 5.343 -47.037 1.00 91.75 187 HIS A O 1
ATOM 1409 N N . LEU A 1 188 ? 5.058 7.365 -46.086 1.00 91.69 188 LEU A N 1
ATOM 1410 C CA . LEU A 1 188 ? 3.715 7.178 -45.537 1.00 91.69 188 LEU A CA 1
ATOM 1411 C C . LEU A 1 188 ? 2.666 7.027 -46.652 1.00 91.69 188 LEU A C 1
ATOM 1413 O O . LEU A 1 188 ? 1.860 6.104 -46.610 1.00 91.69 188 LEU A O 1
ATOM 1417 N N . ARG A 1 189 ? 2.720 7.877 -47.685 1.00 91.25 189 ARG A N 1
ATOM 1418 C CA . ARG A 1 189 ? 1.825 7.798 -48.853 1.00 91.25 189 ARG A CA 1
ATOM 1419 C C . ARG A 1 189 ? 2.061 6.545 -49.700 1.00 91.25 189 ARG A C 1
ATOM 1421 O O . ARG A 1 189 ? 1.115 6.036 -50.293 1.00 91.25 189 ARG A O 1
ATOM 1428 N N . ALA A 1 190 ? 3.299 6.056 -49.790 1.00 90.06 190 ALA A N 1
ATOM 1429 C CA . ALA A 1 190 ? 3.613 4.791 -50.457 1.00 90.06 190 ALA A CA 1
ATOM 1430 C C . ALA A 1 190 ? 2.960 3.606 -49.725 1.00 90.06 190 ALA A C 1
ATOM 1432 O O . ALA A 1 190 ? 2.281 2.795 -50.355 1.00 90.06 190 ALA A O 1
ATOM 1433 N N . LEU A 1 191 ? 3.053 3.592 -48.392 1.00 90.06 191 LEU A N 1
ATOM 1434 C CA . LEU A 1 191 ? 2.401 2.594 -47.542 1.00 90.06 191 LEU A CA 1
ATOM 1435 C C . LEU A 1 191 ? 0.866 2.682 -47.612 1.00 90.06 191 LEU A C 1
ATOM 1437 O O . LEU A 1 191 ? 0.197 1.655 -47.670 1.00 90.06 191 LEU A O 1
ATOM 1441 N N . GLU A 1 192 ? 0.284 3.886 -47.687 1.00 89.94 192 GLU A N 1
ATOM 1442 C CA . GLU A 1 192 ? -1.166 4.071 -47.892 1.00 89.94 192 GLU A CA 1
ATOM 1443 C C . GLU A 1 192 ? -1.661 3.488 -49.223 1.00 89.94 192 GLU A C 1
ATOM 1445 O O . GLU A 1 192 ? -2.781 2.977 -49.298 1.00 89.94 192 GLU A O 1
ATOM 1450 N N . LYS A 1 193 ? -0.818 3.543 -50.262 1.00 89.31 193 LYS A N 1
ATOM 1451 C CA . LYS A 1 193 ? -1.083 2.982 -51.594 1.00 89.31 193 LYS A CA 1
ATOM 1452 C C . LYS A 1 193 ? -0.803 1.476 -51.691 1.00 89.31 193 LYS A C 1
ATOM 1454 O O . LYS A 1 193 ? -1.054 0.900 -52.745 1.00 89.31 193 LYS A O 1
ATOM 1459 N N . GLY A 1 194 ? -0.316 0.842 -50.621 1.00 82.25 194 GLY A N 1
ATOM 1460 C CA . GLY A 1 194 ? -0.011 -0.591 -50.587 1.00 82.25 194 GLY A CA 1
ATOM 1461 C C . GLY A 1 194 ? 1.333 -0.969 -51.214 1.00 82.25 194 GLY A C 1
ATOM 1462 O O . GLY A 1 194 ? 1.524 -2.127 -51.573 1.00 82.25 194 GLY A O 1
ATOM 1463 N N . VAL A 1 195 ? 2.253 -0.012 -51.361 1.00 71.19 195 VAL A N 1
ATOM 1464 C CA . VAL A 1 195 ? 3.633 -0.286 -51.780 1.00 71.19 195 VAL A CA 1
ATOM 1465 C C . VAL A 1 195 ? 4.467 -0.513 -50.521 1.00 71.19 195 VAL A C 1
ATOM 1467 O O . VAL A 1 195 ? 4.653 0.415 -49.730 1.00 71.19 195 VAL A O 1
ATOM 1470 N N . VAL A 1 196 ? 4.912 -1.756 -50.329 1.00 64.31 196 VAL A N 1
ATOM 1471 C CA . VAL A 1 196 ? 5.785 -2.199 -49.228 1.00 64.31 196 VAL A CA 1
ATOM 1472 C C . VAL A 1 196 ? 7.205 -2.350 -49.752 1.00 64.31 196 VAL A C 1
ATOM 1474 O O . VAL A 1 196 ? 7.377 -3.033 -50.781 1.00 64.31 196 VAL A O 1
#

Organism: Schizophyllum commune (strain H4-8 / FGSC 9210) (NCBI:txid578458)

Secondary structure (DSSP, 8-state):
-------PPPPHHHHHHHHHHS-TT------SS--SS----SS--------HHHHHHHHHHHHHHHHHHHHHHHHHHHHHHHHHHHHHHHTTS-S---HHHHHHHHTT----------------PPP-S-EEEEETTEEEEE--TTTSPP--------PBP-STT--SBP-EE-SS-TT-EESSHHHHHHHHTT--